Protein AF-A0A425C300-F1 (afdb_monomer_lite)

pLDDT: mean 73.7, std 25.26, range [31.34, 98.0]

Organism: Aphanomyces astaci (NCBI:txid112090)

Sequence (184 aa):
MLHRQPPAAHQPALHTDGLINLRALHGDETINGEVTFPTGRDAKYFLQDYCFNQNKAMKLRVGKNSGNSKTFVCTSEPHCDWRIVATKSKRKNEDACFYFSTIHNVHSPMCLSTRKPSERQHMLLTASSSSSSPLALPYNLHLWGEPLQQLPIEAINIPNKPRRVNPMDKVWVLDGILSQNLDL

Radius of gyration: 26.91 Å; chains: 1; bounding box: 103×64×58 Å

Structure (mmCIF, N/CA/C/O backbone):
data_AF-A0A425C300-F1
#
_entry.id   AF-A0A425C300-F1
#
loop_
_atom_site.group_PDB
_atom_site.id
_atom_site.type_symbol
_atom_site.label_atom_id
_atom_site.label_alt_id
_atom_site.label_comp_id
_atom_site.label_asym_id
_atom_site.label_entity_id
_atom_site.label_seq_id
_atom_site.pdbx_PDB_ins_code
_atom_site.Cartn_x
_atom_site.Cartn_y
_atom_site.Cartn_z
_atom_site.occupancy
_atom_site.B_iso_or_equiv
_atom_site.auth_seq_id
_atom_site.auth_comp_id
_atom_site.auth_asym_id
_atom_site.auth_atom_id
_atom_site.pdbx_PDB_model_num
ATOM 1 N N . MET A 1 1 ? -3.540 -20.221 -36.693 1.00 41.53 1 MET A N 1
ATOM 2 C CA . MET A 1 1 ? -4.410 -19.075 -36.353 1.00 41.53 1 MET A CA 1
ATOM 3 C C . MET A 1 1 ? -4.042 -18.616 -34.952 1.00 41.53 1 MET A C 1
ATOM 5 O O . MET A 1 1 ? -4.316 -19.333 -34.002 1.00 41.53 1 MET A O 1
ATOM 9 N N . LEU A 1 2 ? -3.313 -17.503 -34.830 1.00 42.62 2 LEU A N 1
ATOM 10 C CA . LEU A 1 2 ? -2.929 -16.946 -33.531 1.00 42.62 2 LEU A CA 1
ATOM 11 C C . LEU A 1 2 ? -4.186 -16.378 -32.868 1.00 42.62 2 LEU A C 1
ATOM 13 O O . LEU A 1 2 ? -4.782 -15.437 -33.390 1.00 42.62 2 LEU A O 1
ATOM 17 N N . HIS A 1 3 ? -4.598 -16.978 -31.754 1.00 46.47 3 HIS A N 1
ATOM 18 C CA . HIS A 1 3 ? -5.675 -16.468 -30.914 1.00 46.47 3 HIS A CA 1
ATOM 19 C C . HIS A 1 3 ? -5.192 -15.140 -30.313 1.00 46.47 3 HIS A C 1
ATOM 21 O O . HIS A 1 3 ? -4.465 -15.117 -29.323 1.00 46.47 3 HIS A O 1
ATOM 27 N N . ARG A 1 4 ? -5.504 -14.020 -30.976 1.00 45.59 4 ARG A N 1
ATOM 28 C CA . ARG A 1 4 ? -5.267 -12.685 -30.423 1.00 45.59 4 ARG A CA 1
ATOM 29 C C . ARG A 1 4 ? -6.211 -12.517 -29.240 1.00 45.59 4 ARG A C 1
ATOM 31 O O . ARG A 1 4 ? -7.412 -12.346 -29.424 1.00 45.59 4 ARG A O 1
ATOM 38 N N . GLN A 1 5 ? -5.655 -12.602 -28.039 1.00 43.44 5 GLN A N 1
ATOM 39 C CA . GLN A 1 5 ? -6.344 -12.224 -26.815 1.00 43.44 5 GLN A CA 1
ATOM 40 C C . GLN A 1 5 ? -6.754 -10.744 -26.951 1.00 43.44 5 GLN A C 1
ATOM 42 O O . GLN A 1 5 ? -5.911 -9.925 -27.333 1.00 43.44 5 GLN A O 1
ATOM 47 N N . PRO A 1 6 ? -8.032 -10.386 -26.741 1.00 45.03 6 PRO A N 1
ATOM 48 C CA . PRO A 1 6 ? -8.461 -8.997 -26.832 1.00 45.03 6 PRO A CA 1
ATOM 49 C C . PRO A 1 6 ? -7.728 -8.155 -25.774 1.00 45.03 6 PRO A C 1
ATOM 51 O O . PRO A 1 6 ? -7.396 -8.684 -24.708 1.00 45.03 6 PRO A O 1
ATOM 54 N N . PRO A 1 7 ? -7.455 -6.862 -26.041 1.00 47.19 7 PRO A N 1
ATOM 55 C CA . PRO A 1 7 ? -6.870 -5.977 -25.041 1.00 47.19 7 PRO A CA 1
ATOM 56 C C . PRO A 1 7 ? -7.772 -6.000 -23.809 1.00 47.19 7 PRO A C 1
ATOM 58 O O . PRO A 1 7 ? -8.981 -5.794 -23.933 1.00 47.19 7 PRO A O 1
ATOM 61 N N . ALA A 1 8 ? -7.196 -6.315 -22.646 1.00 50.22 8 ALA A N 1
ATOM 62 C CA . ALA A 1 8 ? -7.922 -6.340 -21.386 1.00 50.22 8 ALA A CA 1
ATOM 63 C C . ALA A 1 8 ? -8.684 -5.018 -21.255 1.00 50.22 8 ALA A C 1
ATOM 65 O O . ALA A 1 8 ? -8.072 -3.949 -21.202 1.00 50.22 8 ALA A O 1
ATOM 66 N N . ALA A 1 9 ? -10.018 -5.094 -21.290 1.00 51.19 9 ALA A N 1
ATOM 67 C CA . ALA A 1 9 ? -10.870 -3.949 -21.025 1.00 51.19 9 ALA A CA 1
ATOM 68 C C . ALA A 1 9 ? -10.362 -3.301 -19.735 1.00 51.19 9 ALA A C 1
ATOM 70 O O . ALA A 1 9 ? -10.166 -4.008 -18.744 1.00 51.19 9 ALA A O 1
ATOM 71 N N . HIS A 1 10 ? -10.071 -1.998 -19.782 1.00 58.12 10 HIS A N 1
ATOM 72 C CA . HIS A 1 10 ? -9.592 -1.238 -18.630 1.00 58.12 10 HIS A CA 1
ATOM 73 C C . HIS A 1 10 ? -10.595 -1.444 -17.494 1.00 58.12 10 HIS A C 1
ATOM 75 O O . HIS A 1 10 ? -11.697 -0.896 -17.522 1.00 58.12 10 HIS A O 1
ATOM 81 N N . GLN A 1 11 ? -10.254 -2.311 -16.541 1.00 62.69 11 GLN A N 1
ATOM 82 C CA . GLN A 1 11 ? -11.125 -2.556 -15.408 1.00 62.69 11 GLN A CA 1
ATOM 83 C C . GLN A 1 11 ? -11.139 -1.296 -14.538 1.00 62.69 11 GLN A C 1
ATOM 85 O O . GLN A 1 11 ? -10.098 -0.650 -14.381 1.00 62.69 11 GLN A O 1
ATOM 90 N N . PRO A 1 12 ? -12.299 -0.918 -13.982 1.00 73.56 12 PRO A N 1
ATOM 91 C CA . PRO A 1 12 ? -12.387 0.251 -13.124 1.00 73.56 12 PRO A CA 1
ATOM 92 C C . PRO A 1 12 ? -11.504 0.066 -11.886 1.00 73.56 12 PRO A C 1
ATOM 94 O O . PRO A 1 12 ? -11.425 -1.024 -11.318 1.00 73.56 12 PRO A O 1
ATOM 97 N N . ALA A 1 13 ? -10.856 1.150 -11.455 1.00 72.56 13 ALA A N 1
ATOM 98 C CA . ALA A 1 13 ? -9.933 1.154 -10.318 1.00 72.56 13 ALA A CA 1
ATOM 99 C C . ALA A 1 13 ? -10.610 0.898 -8.955 1.00 72.56 13 ALA A C 1
ATOM 101 O O . ALA A 1 13 ? -9.911 0.697 -7.963 1.00 72.56 13 ALA A O 1
ATOM 102 N N . LEU A 1 14 ? -11.945 0.876 -8.892 1.00 72.62 14 LEU A N 1
ATOM 103 C CA . LEU A 1 14 ? -12.735 0.537 -7.708 1.00 72.62 14 LEU A CA 1
ATOM 104 C C . LEU A 1 14 ? -13.756 -0.564 -8.006 1.00 72.62 14 LEU A C 1
ATOM 106 O O . LEU A 1 14 ? -14.226 -0.710 -9.135 1.00 72.62 14 LEU A O 1
ATOM 110 N N . HIS A 1 15 ? -14.135 -1.280 -6.953 1.00 77.69 15 HIS A N 1
ATOM 111 C CA . HIS A 1 15 ? -15.312 -2.139 -6.920 1.00 77.69 15 HIS A CA 1
ATOM 112 C C . HIS A 1 15 ? -16.577 -1.324 -6.583 1.00 77.69 15 HIS A C 1
ATOM 114 O O . HIS A 1 15 ? -16.511 -0.223 -6.034 1.00 77.69 15 HIS A O 1
ATOM 120 N N . THR A 1 16 ? -17.753 -1.876 -6.894 1.00 70.06 16 THR A N 1
ATOM 121 C CA . THR A 1 16 ? -19.065 -1.240 -6.647 1.00 70.06 16 THR A CA 1
ATOM 122 C C . THR A 1 16 ? -19.411 -1.079 -5.164 1.00 70.06 16 THR A C 1
ATOM 124 O O . THR A 1 16 ? -20.332 -0.347 -4.823 1.00 70.06 16 THR A O 1
ATOM 127 N N . ASP A 1 17 ? -18.689 -1.762 -4.280 1.00 75.88 17 ASP A N 1
ATOM 128 C CA . ASP A 1 17 ? -18.846 -1.748 -2.822 1.00 75.88 17 ASP A CA 1
ATOM 129 C C . ASP A 1 17 ? -17.993 -0.665 -2.125 1.00 75.88 17 ASP A C 1
ATOM 131 O O . ASP A 1 17 ? -17.931 -0.606 -0.895 1.00 75.88 17 ASP A O 1
ATOM 135 N N . GLY A 1 18 ? -17.330 0.206 -2.895 1.00 81.56 18 GLY A N 1
ATOM 136 C CA . GLY A 1 18 ? -16.465 1.259 -2.362 1.00 81.56 18 GLY A CA 1
ATOM 137 C C . GLY A 1 18 ? -15.096 0.758 -1.894 1.00 81.56 18 GLY A C 1
ATOM 138 O O . GLY A 1 18 ? -14.409 1.459 -1.146 1.00 81.56 18 GLY A O 1
ATOM 139 N N . LEU A 1 19 ? -14.688 -0.443 -2.316 1.00 89.75 19 LEU A N 1
ATOM 140 C CA . LEU A 1 19 ? -13.333 -0.959 -2.137 1.00 89.75 19 LEU A CA 1
ATOM 141 C C . LEU A 1 19 ? -12.452 -0.673 -3.358 1.00 89.75 19 LEU A C 1
ATOM 143 O O . LEU A 1 19 ? -12.924 -0.454 -4.474 1.00 89.75 19 LEU A O 1
ATOM 147 N N . ILE A 1 20 ? -11.137 -0.681 -3.147 1.00 93.12 20 ILE A N 1
ATOM 148 C CA . ILE A 1 20 ? -10.159 -0.447 -4.212 1.00 93.12 20 ILE A CA 1
ATOM 149 C C . ILE A 1 20 ? -9.995 -1.730 -5.026 1.00 93.12 20 ILE A C 1
ATOM 151 O O . ILE A 1 20 ? -9.728 -2.786 -4.454 1.00 93.12 20 ILE A O 1
ATOM 155 N N . ASN A 1 21 ? -10.102 -1.650 -6.352 1.00 93.44 21 ASN A N 1
ATOM 156 C CA . ASN A 1 21 ? -9.808 -2.778 -7.232 1.00 93.44 21 ASN A CA 1
ATOM 157 C C . ASN A 1 21 ? -8.288 -2.927 -7.359 1.00 93.44 21 ASN A C 1
ATOM 159 O O . ASN A 1 21 ? -7.636 -2.274 -8.178 1.00 93.44 21 ASN A O 1
ATOM 163 N N . LEU A 1 22 ? -7.718 -3.773 -6.500 1.00 93.94 22 LEU A N 1
ATOM 164 C CA . LEU A 1 22 ? -6.272 -3.968 -6.409 1.00 93.94 22 LEU A CA 1
ATOM 165 C C . LEU A 1 22 ? -5.695 -4.505 -7.717 1.00 93.94 22 LEU A C 1
ATOM 167 O O . LEU A 1 22 ? -4.672 -4.004 -8.177 1.00 93.94 22 LEU A O 1
ATOM 171 N N . ARG A 1 23 ? -6.386 -5.457 -8.353 1.00 93.50 23 ARG A N 1
ATOM 172 C CA . ARG A 1 23 ? -5.932 -6.064 -9.603 1.00 93.50 23 ARG A CA 1
ATOM 173 C C . ARG A 1 23 ? -5.897 -5.053 -10.743 1.00 93.50 23 ARG A C 1
ATOM 175 O O . ARG A 1 23 ? -4.924 -5.029 -11.488 1.00 93.50 23 ARG A O 1
ATOM 182 N N . ALA A 1 24 ? -6.904 -4.188 -10.848 1.00 90.81 24 ALA A N 1
ATOM 183 C CA . ALA A 1 24 ? -6.912 -3.126 -11.851 1.00 90.81 24 ALA A CA 1
ATOM 184 C C . ALA A 1 24 ? -5.812 -2.078 -11.609 1.00 90.81 24 ALA A C 1
ATOM 186 O O . ALA A 1 24 ? -5.211 -1.592 -12.564 1.00 90.81 24 ALA A O 1
ATOM 187 N N . LEU A 1 25 ? -5.541 -1.728 -10.347 1.00 92.38 25 LEU A N 1
ATOM 188 C CA . LEU A 1 25 ? -4.629 -0.633 -10.005 1.00 92.38 25 LEU A CA 1
ATOM 189 C C . LEU A 1 25 ? -3.156 -1.057 -9.903 1.00 92.38 25 LEU A C 1
ATOM 191 O O . LEU A 1 25 ? -2.266 -0.256 -10.181 1.00 92.38 25 LEU A O 1
ATOM 195 N N . HIS A 1 26 ? -2.903 -2.297 -9.487 1.00 93.44 26 HIS A N 1
ATOM 196 C CA . HIS A 1 26 ? -1.567 -2.809 -9.162 1.00 93.44 26 HIS A CA 1
ATOM 197 C C . HIS A 1 26 ? -1.203 -4.101 -9.906 1.00 93.44 26 HIS A C 1
ATOM 199 O O . HIS A 1 26 ? -0.060 -4.537 -9.817 1.00 93.44 26 HIS A O 1
ATOM 205 N N . GLY A 1 27 ? -2.142 -4.724 -10.626 1.00 91.94 27 GLY A N 1
ATOM 206 C CA . GLY A 1 27 ? -1.939 -5.982 -11.361 1.00 91.94 27 GLY A CA 1
ATOM 207 C C . GLY A 1 27 ? -2.158 -7.259 -10.537 1.00 91.94 27 GLY A C 1
ATOM 208 O O . GLY A 1 27 ? -2.351 -8.332 -11.109 1.00 91.94 27 GLY A O 1
ATOM 209 N N . ASP A 1 28 ? -2.204 -7.152 -9.208 1.00 93.00 28 ASP A N 1
ATOM 210 C CA . ASP A 1 28 ? -2.443 -8.257 -8.271 1.00 93.00 28 ASP A CA 1
ATOM 211 C C . ASP A 1 28 ? -3.426 -7.814 -7.174 1.00 93.00 28 ASP A C 1
ATOM 213 O O . ASP A 1 28 ? -3.620 -6.623 -6.940 1.00 93.00 28 ASP A O 1
ATOM 217 N N . GLU A 1 29 ? -4.053 -8.767 -6.496 1.00 93.38 29 GLU A N 1
ATOM 218 C CA . GLU A 1 29 ? -4.963 -8.538 -5.367 1.00 93.38 29 GLU A CA 1
ATOM 219 C C . GLU A 1 29 ? -4.493 -9.203 -4.068 1.00 93.38 29 GLU A C 1
ATOM 221 O O . GLU A 1 29 ? -5.089 -9.000 -3.009 1.00 93.38 29 GLU A O 1
ATOM 226 N N . THR A 1 30 ? -3.402 -9.970 -4.129 1.00 94.50 30 THR A N 1
ATOM 227 C CA . THR A 1 30 ? -2.886 -10.757 -3.008 1.00 94.50 30 THR A CA 1
ATOM 228 C C . THR A 1 30 ? -1.476 -10.333 -2.615 1.00 94.50 30 THR A C 1
ATOM 230 O O . THR A 1 30 ? -0.663 -9.932 -3.444 1.00 94.50 30 THR A O 1
ATOM 233 N N . ILE A 1 31 ? -1.159 -10.430 -1.322 1.00 94.62 31 ILE A N 1
ATOM 234 C CA . ILE A 1 31 ? 0.221 -10.283 -0.852 1.00 94.62 31 ILE A CA 1
ATOM 235 C C . ILE A 1 31 ? 0.920 -11.633 -1.034 1.00 94.62 31 ILE A C 1
ATOM 237 O O . ILE A 1 31 ? 0.701 -12.551 -0.244 1.00 94.62 31 ILE A O 1
ATOM 241 N N . ASN A 1 32 ? 1.776 -11.742 -2.046 1.00 94.19 32 ASN A N 1
ATOM 242 C CA . ASN A 1 32 ? 2.589 -12.928 -2.318 1.00 94.19 32 ASN A CA 1
ATOM 243 C C . ASN A 1 32 ? 4.060 -12.538 -2.590 1.00 94.19 32 ASN A C 1
ATOM 245 O O . ASN A 1 32 ? 4.408 -11.358 -2.603 1.00 94.19 32 ASN A O 1
ATOM 249 N N . GLY A 1 33 ? 4.950 -13.524 -2.722 1.00 92.19 33 GLY A N 1
ATOM 250 C CA . GLY A 1 33 ? 6.378 -13.280 -2.975 1.00 92.19 33 GLY A CA 1
ATOM 251 C C . GLY A 1 33 ? 6.727 -13.024 -4.446 1.00 92.19 33 GLY A C 1
ATOM 252 O O . GLY A 1 33 ? 7.865 -12.663 -4.740 1.00 92.19 33 GLY A O 1
ATOM 253 N N . GLU A 1 34 ? 5.773 -13.226 -5.356 1.00 92.44 34 GLU A N 1
ATOM 254 C CA . GLU A 1 34 ? 5.960 -13.142 -6.808 1.00 92.44 34 GLU A CA 1
ATOM 255 C C . GLU A 1 34 ? 5.674 -11.735 -7.339 1.00 92.44 34 GLU A C 1
ATOM 257 O O . GLU A 1 34 ? 6.266 -11.317 -8.334 1.00 92.44 34 GLU A O 1
ATOM 262 N N . VAL A 1 35 ? 4.816 -10.973 -6.653 1.00 93.31 35 VAL A N 1
ATOM 263 C CA . VAL A 1 35 ? 4.511 -9.592 -7.020 1.00 93.31 35 VAL A CA 1
ATOM 264 C C . VAL A 1 35 ? 5.743 -8.699 -6.866 1.00 93.31 35 VAL A C 1
ATOM 266 O O . VAL A 1 35 ? 6.410 -8.647 -5.824 1.00 93.31 35 VAL A O 1
ATOM 269 N N . THR A 1 36 ? 6.028 -7.953 -7.930 1.00 95.75 36 THR A N 1
ATOM 270 C CA . THR A 1 36 ? 7.138 -7.005 -7.986 1.00 95.75 36 THR A CA 1
ATOM 271 C C . THR A 1 36 ? 6.649 -5.593 -8.257 1.00 95.75 36 THR A C 1
ATOM 273 O O . THR A 1 36 ? 5.721 -5.381 -9.032 1.00 95.75 36 THR A O 1
ATOM 276 N N . PHE A 1 37 ? 7.333 -4.618 -7.671 1.00 95.62 37 PHE A N 1
ATOM 277 C CA . PHE A 1 37 ? 7.018 -3.202 -7.782 1.00 95.62 37 PHE A CA 1
ATOM 278 C C . PHE A 1 37 ? 8.231 -2.426 -8.302 1.00 95.62 37 PHE A C 1
ATOM 280 O O . PHE A 1 37 ? 9.342 -2.667 -7.823 1.00 95.62 37 PHE A O 1
ATOM 287 N N . PRO A 1 38 ? 8.060 -1.444 -9.202 1.00 95.38 38 PRO A N 1
ATOM 288 C CA . PRO A 1 38 ? 9.175 -0.623 -9.683 1.00 95.38 38 PRO A CA 1
ATOM 289 C C . PRO A 1 38 ? 9.853 0.158 -8.553 1.00 95.38 38 PRO A C 1
ATOM 291 O O . PRO A 1 38 ? 11.076 0.291 -8.499 1.00 95.38 38 PRO A O 1
ATOM 294 N N . THR A 1 39 ? 9.067 0.654 -7.593 1.00 94.62 39 THR A N 1
ATOM 295 C CA . THR A 1 39 ? 9.592 1.393 -6.447 1.00 94.62 39 THR A CA 1
ATOM 296 C C . THR A 1 39 ? 9.016 0.904 -5.123 1.00 94.62 39 THR A C 1
ATOM 298 O O . THR A 1 39 ? 7.907 0.383 -5.024 1.00 94.62 39 THR A O 1
ATOM 301 N N . GLY A 1 40 ? 9.743 1.169 -4.034 1.00 93.69 40 GLY A N 1
ATOM 302 C CA . GLY A 1 40 ? 9.232 0.915 -2.687 1.00 93.69 40 GLY A CA 1
ATOM 303 C C . GLY A 1 40 ? 8.060 1.827 -2.298 1.00 93.69 40 GLY A C 1
ATOM 304 O O . GLY A 1 40 ? 7.452 1.606 -1.252 1.00 93.69 40 GLY A O 1
ATOM 305 N N . ARG A 1 41 ? 7.767 2.872 -3.089 1.00 94.81 41 ARG A N 1
ATOM 306 C CA . ARG A 1 41 ? 6.559 3.692 -2.941 1.00 94.81 41 ARG A CA 1
ATOM 307 C C . ARG A 1 41 ? 5.352 2.957 -3.521 1.00 94.81 41 ARG A C 1
ATOM 309 O O . ARG A 1 41 ? 4.328 2.921 -2.853 1.00 94.81 41 ARG A O 1
ATOM 316 N N . ASP A 1 42 ? 5.502 2.321 -4.676 1.00 95.88 42 ASP A N 1
ATOM 317 C CA . ASP A 1 42 ? 4.428 1.541 -5.304 1.00 95.88 42 ASP A CA 1
ATOM 318 C C . ASP A 1 42 ? 4.060 0.335 -4.431 1.00 95.88 42 ASP A C 1
ATOM 320 O O . ASP A 1 42 ? 2.893 0.151 -4.100 1.00 95.88 42 ASP A O 1
ATOM 324 N N . ALA A 1 43 ? 5.064 -0.374 -3.897 1.00 96.62 43 ALA A N 1
ATOM 325 C CA . ALA A 1 43 ? 4.848 -1.440 -2.911 1.00 96.62 43 ALA A CA 1
ATOM 326 C C . ALA A 1 43 ? 4.087 -0.948 -1.662 1.00 96.62 43 ALA A C 1
ATOM 328 O O . ALA A 1 43 ? 3.239 -1.650 -1.112 1.00 96.62 43 ALA A O 1
ATOM 329 N N . LYS A 1 44 ? 4.375 0.281 -1.203 1.00 96.38 44 LYS A N 1
ATOM 330 C CA . LYS A 1 44 ? 3.638 0.903 -0.095 1.00 96.38 44 LYS A CA 1
ATOM 331 C C . LYS A 1 44 ? 2.188 1.183 -0.495 1.00 96.38 44 LYS A C 1
ATOM 333 O O . LYS A 1 44 ? 1.308 0.917 0.315 1.00 96.38 44 LYS A O 1
ATOM 338 N N . TYR A 1 45 ? 1.938 1.739 -1.680 1.00 96.94 45 TYR A N 1
ATOM 339 C CA . TYR A 1 45 ? 0.578 2.038 -2.132 1.00 96.94 45 TYR A CA 1
ATOM 340 C C . TYR A 1 45 ? -0.265 0.774 -2.268 1.00 96.94 45 TYR A C 1
ATOM 342 O O . TYR A 1 45 ? -1.386 0.762 -1.768 1.00 96.94 45 TYR A O 1
ATOM 350 N N . PHE A 1 46 ? 0.303 -0.301 -2.818 1.00 97.69 46 PHE A N 1
ATOM 351 C CA . PHE A 1 46 ? -0.349 -1.606 -2.840 1.00 97.69 46 PHE A CA 1
ATOM 352 C C . PHE A 1 46 ? -0.760 -2.065 -1.437 1.00 97.69 46 PHE A C 1
ATOM 354 O O . PHE A 1 46 ? -1.930 -2.350 -1.201 1.00 97.69 46 PHE A O 1
ATOM 361 N N . LEU A 1 47 ? 0.168 -2.065 -0.470 1.00 97.50 47 LEU A N 1
ATOM 362 C CA . LEU A 1 47 ? -0.143 -2.487 0.901 1.00 97.50 47 LEU A CA 1
ATOM 363 C C . LEU A 1 47 ? -1.161 -1.572 1.593 1.00 97.50 47 LEU A C 1
ATOM 365 O O . LEU A 1 47 ? -1.998 -2.054 2.351 1.00 97.50 47 LEU A O 1
ATOM 369 N N . GLN A 1 48 ? -1.119 -0.262 1.336 1.00 96.94 48 GLN A N 1
ATOM 370 C CA . GLN A 1 48 ? -2.112 0.669 1.875 1.00 96.94 48 GLN A CA 1
ATOM 371 C C . GLN A 1 48 ? -3.514 0.361 1.348 1.00 96.94 48 GLN A C 1
ATOM 373 O O . GLN A 1 48 ? -4.464 0.382 2.130 1.00 96.94 48 GLN A O 1
ATOM 378 N N . ASP A 1 49 ? -3.641 0.078 0.053 1.00 97.19 49 ASP A N 1
ATOM 379 C CA . ASP A 1 49 ? -4.918 -0.248 -0.584 1.00 97.19 49 ASP A CA 1
ATOM 380 C C . ASP A 1 49 ? -5.415 -1.631 -0.141 1.00 97.19 49 ASP A C 1
ATOM 382 O O . ASP A 1 49 ? -6.580 -1.787 0.225 1.00 97.19 49 ASP A O 1
ATOM 386 N N . TYR A 1 50 ? -4.513 -2.610 -0.045 1.00 97.31 50 TYR A N 1
ATOM 387 C CA . TYR A 1 50 ? -4.813 -3.939 0.484 1.00 97.31 50 TYR A CA 1
ATOM 388 C C . TYR A 1 50 ? -5.346 -3.872 1.922 1.00 97.31 50 TYR A C 1
ATOM 390 O O . TYR A 1 50 ? -6.419 -4.394 2.224 1.00 97.31 50 TYR A O 1
ATOM 398 N N . CYS A 1 51 ? -4.638 -3.182 2.823 1.00 96.69 51 CYS A N 1
ATOM 399 C CA . CYS A 1 51 ? -5.083 -3.026 4.208 1.00 96.69 51 CYS A CA 1
ATOM 400 C C . CYS A 1 51 ? -6.393 -2.231 4.305 1.00 96.69 51 CYS A C 1
ATOM 402 O O . CYS A 1 51 ? -7.232 -2.550 5.148 1.00 96.69 51 CYS A O 1
ATOM 404 N N . PHE A 1 52 ? -6.595 -1.233 3.438 1.00 96.06 52 PHE A N 1
ATOM 405 C CA . PHE A 1 52 ? -7.844 -0.476 3.375 1.00 96.06 52 PHE A CA 1
ATOM 406 C C . PHE A 1 52 ? -9.041 -1.385 3.067 1.00 96.06 52 PHE A C 1
ATOM 408 O O . PHE A 1 52 ? -10.063 -1.298 3.757 1.00 96.06 52 PHE A O 1
ATOM 415 N N . ASN A 1 53 ? -8.903 -2.293 2.098 1.00 95.81 53 ASN A N 1
ATOM 416 C CA . ASN A 1 53 ? -9.953 -3.255 1.759 1.00 95.81 53 ASN A CA 1
ATOM 417 C C . ASN A 1 53 ? -10.271 -4.204 2.923 1.00 95.81 53 ASN A C 1
ATOM 419 O O . ASN A 1 53 ? -11.432 -4.506 3.168 1.00 95.81 53 ASN A O 1
ATOM 423 N N . GLN A 1 54 ? -9.260 -4.587 3.706 1.00 95.06 54 GLN A N 1
ATOM 424 C CA . GLN A 1 54 ? -9.411 -5.436 4.897 1.00 95.06 54 GLN A CA 1
ATOM 425 C C . GLN A 1 54 ? -9.880 -4.680 6.156 1.00 95.06 54 GLN A C 1
ATOM 427 O O . GLN A 1 54 ? -9.944 -5.251 7.243 1.00 95.06 54 GLN A O 1
ATOM 432 N N . ASN A 1 55 ? -10.180 -3.382 6.047 1.00 95.44 55 ASN A N 1
ATOM 433 C CA . ASN A 1 55 ? -10.495 -2.510 7.180 1.00 95.44 55 ASN A CA 1
ATOM 434 C C . ASN A 1 55 ? -9.406 -2.466 8.269 1.00 95.44 55 ASN A C 1
ATOM 436 O O . ASN A 1 55 ? -9.693 -2.356 9.461 1.00 95.44 55 ASN A O 1
ATOM 440 N N . LYS A 1 56 ? -8.136 -2.519 7.864 1.00 96.88 56 LYS A N 1
ATOM 441 C CA . LYS A 1 56 ? -6.979 -2.458 8.762 1.00 96.88 56 LYS A CA 1
ATOM 442 C C . LYS A 1 56 ? -6.114 -1.241 8.462 1.00 96.88 56 LYS A C 1
ATOM 444 O O . LYS A 1 56 ? -6.095 -0.715 7.350 1.00 96.88 56 LYS A O 1
ATOM 449 N N . ALA A 1 57 ? -5.380 -0.786 9.474 1.00 96.06 57 ALA A N 1
ATOM 450 C CA . ALA A 1 57 ? -4.393 0.276 9.320 1.00 96.06 57 ALA A CA 1
ATOM 451 C C . ALA A 1 57 ? -2.974 -0.270 9.471 1.00 96.06 57 ALA A C 1
ATOM 453 O O . ALA A 1 57 ? -2.675 -1.082 10.352 1.00 96.06 57 ALA A O 1
ATOM 454 N N . MET A 1 58 ? -2.089 0.233 8.612 1.00 95.94 58 MET A N 1
ATOM 455 C CA . MET A 1 58 ? -0.665 -0.075 8.615 1.00 95.94 58 MET A CA 1
ATOM 456 C C . MET A 1 58 ? 0.182 1.195 8.689 1.00 95.94 58 MET A C 1
ATOM 458 O O . MET A 1 58 ? -0.212 2.267 8.227 1.00 95.94 58 MET A O 1
ATOM 462 N N . LYS A 1 59 ? 1.387 1.059 9.239 1.00 94.94 59 LYS A N 1
ATOM 463 C CA . LYS A 1 59 ? 2.425 2.091 9.256 1.00 94.94 59 LYS A CA 1
ATOM 464 C C . LYS A 1 59 ? 3.765 1.506 8.843 1.00 94.94 59 LYS A C 1
ATOM 466 O O . LYS A 1 59 ? 4.030 0.316 9.002 1.00 94.94 59 LYS A O 1
ATOM 471 N N . LEU A 1 60 ? 4.638 2.368 8.335 1.00 94.81 60 LEU A N 1
ATOM 472 C CA . LEU A 1 60 ? 6.042 2.021 8.167 1.00 94.81 60 LEU A CA 1
ATOM 473 C C . LEU A 1 60 ? 6.704 2.011 9.555 1.00 94.81 60 LEU A C 1
ATOM 475 O O . LEU A 1 60 ? 6.574 2.973 10.313 1.00 94.81 60 LEU A O 1
ATOM 479 N N . ARG A 1 61 ? 7.403 0.932 9.907 1.00 92.88 61 ARG A N 1
ATOM 480 C CA . ARG A 1 61 ? 8.082 0.801 11.201 1.00 92.88 61 ARG A CA 1
ATOM 481 C C . ARG A 1 61 ? 9.245 1.791 11.281 1.00 92.88 61 ARG A C 1
ATOM 483 O O . ARG A 1 61 ? 10.126 1.771 10.430 1.00 92.88 61 ARG A O 1
ATOM 490 N N . VAL A 1 62 ? 9.281 2.643 12.301 1.00 86.31 62 VAL A N 1
ATOM 491 C CA . VAL A 1 62 ? 10.376 3.612 12.502 1.00 86.31 62 VAL A CA 1
ATOM 492 C C . VAL A 1 62 ? 11.647 2.893 12.982 1.00 86.31 62 VAL A C 1
ATOM 494 O O . VAL A 1 62 ? 11.567 1.869 13.659 1.00 86.31 62 VAL A O 1
ATOM 497 N N . GLY A 1 63 ? 12.826 3.392 12.595 1.00 78.56 63 GLY A N 1
ATOM 498 C CA . GLY A 1 63 ? 14.127 2.924 13.102 1.00 78.56 63 GLY A CA 1
ATOM 499 C C . GLY A 1 63 ? 14.642 1.585 12.550 1.00 78.56 63 GLY A C 1
ATOM 500 O O . GLY A 1 63 ? 15.786 1.234 12.806 1.00 78.56 63 GLY A O 1
ATOM 501 N N . LYS A 1 64 ? 13.844 0.845 11.766 1.00 71.94 64 LYS A N 1
ATOM 502 C CA . LYS A 1 64 ? 14.252 -0.415 11.101 1.00 71.94 64 LYS A CA 1
ATOM 503 C C . LYS A 1 64 ? 14.030 -0.392 9.584 1.00 71.94 64 LYS A C 1
ATOM 505 O O . LYS A 1 64 ? 13.690 -1.410 8.984 1.00 71.94 64 LYS A O 1
ATOM 510 N N . ASN A 1 65 ? 14.198 0.775 8.968 1.00 69.38 65 ASN A N 1
ATOM 511 C CA . ASN A 1 65 ? 14.132 0.918 7.515 1.00 69.38 65 ASN A CA 1
ATOM 512 C C . ASN A 1 65 ? 15.531 1.168 6.970 1.00 69.38 65 ASN A C 1
ATOM 514 O O . ASN A 1 65 ? 16.211 2.086 7.420 1.00 69.38 65 ASN A O 1
ATOM 518 N N . SER A 1 66 ? 15.925 0.385 5.973 1.00 78.69 66 SER A N 1
ATOM 519 C CA . SER A 1 66 ? 17.104 0.665 5.159 1.00 78.69 66 SER A CA 1
ATOM 520 C C . SER A 1 66 ? 16.656 1.186 3.790 1.00 78.69 66 SER A C 1
ATOM 522 O O . SER A 1 66 ? 15.494 1.046 3.399 1.00 78.69 66 SER A O 1
ATOM 524 N N . GLY A 1 67 ? 17.564 1.786 3.017 1.00 81.50 67 GLY A N 1
ATOM 525 C CA . GLY A 1 67 ? 17.261 2.149 1.623 1.00 81.50 67 GLY A CA 1
ATOM 526 C C . GLY A 1 67 ? 16.816 0.943 0.781 1.00 81.50 67 GLY A C 1
ATOM 527 O O . GLY A 1 67 ? 16.011 1.091 -0.139 1.00 81.50 67 GLY A O 1
ATOM 528 N N . ASN A 1 68 ? 17.275 -0.253 1.161 1.00 91.06 68 ASN A N 1
ATOM 529 C CA . ASN A 1 68 ? 17.016 -1.513 0.472 1.00 91.06 68 ASN A CA 1
ATOM 530 C C . ASN A 1 68 ? 15.869 -2.326 1.083 1.00 91.06 68 ASN A C 1
ATOM 532 O O . ASN A 1 68 ? 15.521 -3.371 0.544 1.00 91.06 68 ASN A O 1
ATOM 536 N N . SER A 1 69 ? 15.288 -1.924 2.215 1.00 93.31 69 SER A N 1
ATOM 537 C CA . SER A 1 69 ? 14.202 -2.679 2.850 1.00 93.31 69 SER A CA 1
ATOM 538 C C . SER A 1 69 ? 13.271 -1.782 3.654 1.00 93.31 69 SER A C 1
ATOM 540 O O . SER A 1 69 ? 13.702 -0.929 4.431 1.00 93.31 69 SER A O 1
ATOM 542 N N . LYS A 1 70 ? 11.968 -2.002 3.487 1.00 94.44 70 LYS A N 1
ATOM 543 C CA . LYS A 1 70 ? 10.897 -1.265 4.159 1.00 94.44 70 LYS A CA 1
ATOM 544 C C . LYS A 1 70 ? 10.053 -2.247 4.955 1.00 94.44 70 LYS A C 1
ATOM 546 O O . LYS A 1 70 ? 9.516 -3.186 4.378 1.00 94.44 70 LYS A O 1
ATOM 551 N N . THR A 1 71 ? 9.941 -2.032 6.264 1.00 96.56 71 THR A N 1
ATOM 552 C CA . THR A 1 71 ? 9.116 -2.886 7.129 1.00 96.56 71 THR A CA 1
ATOM 553 C C . THR A 1 71 ? 7.790 -2.199 7.417 1.00 96.56 71 THR A C 1
ATOM 555 O O . THR A 1 71 ? 7.765 -1.130 8.026 1.00 96.56 71 THR A O 1
ATOM 558 N N . PHE A 1 72 ? 6.691 -2.828 7.028 1.00 96.56 72 PHE A N 1
ATOM 559 C CA . PHE A 1 72 ? 5.328 -2.388 7.299 1.00 96.56 72 PHE A CA 1
ATOM 560 C C . PHE A 1 72 ? 4.730 -3.236 8.417 1.00 96.56 72 PHE A C 1
ATOM 562 O O . PHE A 1 72 ? 4.929 -4.448 8.462 1.00 96.56 72 PHE A O 1
ATOM 569 N N . VAL A 1 73 ? 4.034 -2.585 9.343 1.00 96.88 73 VAL A N 1
ATOM 570 C CA . VAL A 1 73 ? 3.402 -3.220 10.506 1.00 96.88 73 VAL A CA 1
ATOM 571 C C . VAL A 1 73 ? 2.006 -2.653 10.708 1.00 96.88 73 VAL A C 1
ATOM 573 O O . VAL A 1 73 ? 1.730 -1.521 10.306 1.00 96.88 73 VAL A O 1
ATOM 576 N N . CYS A 1 74 ? 1.136 -3.414 11.361 1.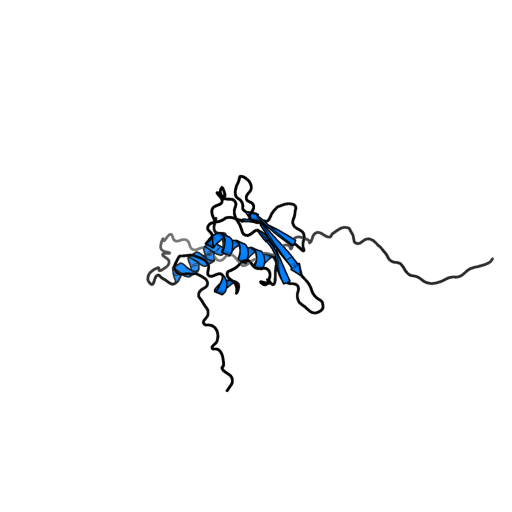00 97.50 74 CYS A N 1
ATOM 577 C CA . CYS A 1 74 ? -0.173 -2.924 11.770 1.00 97.50 74 CYS A CA 1
ATOM 578 C C . CYS A 1 74 ? -0.032 -1.797 12.812 1.00 97.50 74 CYS A C 1
ATOM 580 O O . CYS A 1 74 ? 0.946 -1.735 13.562 1.00 97.50 74 CYS A O 1
ATOM 582 N N . THR A 1 75 ? -0.998 -0.877 12.851 1.00 96.31 75 THR A N 1
ATOM 583 C CA . THR A 1 75 ? -1.021 0.218 13.837 1.00 96.31 75 THR A CA 1
ATOM 584 C C . THR A 1 75 ? -1.741 -0.126 15.136 1.00 96.31 75 THR A C 1
ATOM 586 O O . THR A 1 75 ? -1.797 0.738 16.001 1.00 96.31 75 THR A O 1
ATOM 589 N N . SER A 1 76 ? -2.326 -1.322 15.255 1.00 95.38 76 SER A N 1
ATOM 590 C CA . SER A 1 76 ? -3.063 -1.737 16.453 1.00 95.38 76 SER A CA 1
ATOM 591 C C . SER A 1 76 ? -2.181 -1.679 17.698 1.00 95.38 76 SER A C 1
ATOM 593 O O . SER A 1 76 ? -1.002 -2.036 17.645 1.00 95.38 76 SER A O 1
ATOM 595 N N . GLU A 1 77 ? -2.797 -1.283 18.807 1.00 91.25 77 GLU A N 1
ATOM 596 C CA . GLU A 1 77 ? -2.249 -1.374 20.157 1.00 91.25 77 GLU A CA 1
ATOM 597 C C . GLU A 1 77 ? -3.241 -2.192 21.009 1.00 91.25 77 GLU A C 1
ATOM 599 O O . GLU A 1 77 ? -4.441 -1.913 20.932 1.00 91.25 77 GLU A O 1
ATOM 604 N N . PRO A 1 78 ? -2.804 -3.232 21.752 1.00 89.19 78 PRO A N 1
ATOM 605 C CA . PRO A 1 78 ? -1.435 -3.759 21.850 1.00 89.19 78 PRO A CA 1
ATOM 606 C C . PRO A 1 78 ? -0.901 -4.313 20.513 1.00 89.19 78 PRO A C 1
ATOM 608 O O . PRO A 1 78 ? -1.630 -4.390 19.521 1.00 89.19 78 PRO A O 1
ATOM 611 N N . HIS A 1 79 ? 0.401 -4.629 20.477 1.00 90.69 79 HIS A N 1
ATOM 612 C CA . HIS A 1 79 ? 1.112 -5.022 19.255 1.00 90.69 79 HIS A CA 1
ATOM 613 C C . HIS A 1 79 ? 0.394 -6.149 18.498 1.00 90.69 79 HIS A C 1
ATOM 615 O O . HIS A 1 79 ? -0.012 -7.142 19.092 1.00 90.69 79 HIS A O 1
ATOM 621 N N . CYS A 1 80 ? 0.269 -5.980 17.182 1.00 96.12 80 CYS A N 1
ATOM 622 C CA . CYS A 1 80 ? -0.321 -6.954 16.270 1.00 96.12 80 CYS A CA 1
ATOM 623 C C . CYS A 1 80 ? 0.769 -7.602 15.407 1.00 96.12 80 CYS A C 1
ATOM 625 O O . CYS A 1 80 ? 1.652 -6.903 14.906 1.00 96.12 80 CYS A O 1
ATOM 627 N N . ASP A 1 81 ? 0.642 -8.909 15.172 1.00 96.06 81 ASP A N 1
ATOM 628 C CA . ASP A 1 81 ? 1.655 -9.740 14.501 1.00 96.06 81 ASP A CA 1
ATOM 629 C C . ASP A 1 81 ? 1.781 -9.477 12.997 1.00 96.06 81 ASP A C 1
ATOM 631 O O . ASP A 1 81 ? 2.804 -9.800 12.387 1.00 96.06 81 ASP A O 1
ATOM 635 N N . TRP A 1 82 ? 0.761 -8.855 12.396 1.00 97.81 82 TRP A N 1
ATOM 636 C CA . TRP A 1 82 ? 0.772 -8.513 10.978 1.00 97.81 82 TRP A CA 1
ATOM 637 C C . TRP A 1 82 ? 2.000 -7.668 10.623 1.00 97.81 82 TRP A C 1
ATOM 639 O O . TRP A 1 82 ? 2.213 -6.566 11.154 1.00 97.81 82 TRP A O 1
ATOM 649 N N . ARG A 1 83 ? 2.802 -8.186 9.690 1.00 97.06 83 ARG A N 1
ATOM 650 C CA . ARG A 1 83 ? 4.070 -7.592 9.272 1.00 97.06 83 ARG A CA 1
ATOM 651 C C . ARG A 1 83 ? 4.436 -8.016 7.860 1.00 97.06 83 ARG A C 1
ATOM 653 O O . ARG A 1 83 ? 4.572 -9.202 7.583 1.00 97.06 83 ARG A O 1
ATOM 660 N N . ILE A 1 84 ? 4.766 -7.038 7.025 1.00 97.81 84 ILE A N 1
ATOM 661 C CA . ILE A 1 84 ? 5.296 -7.261 5.677 1.00 97.81 84 ILE A CA 1
ATOM 662 C C . ILE A 1 84 ? 6.640 -6.547 5.530 1.00 97.81 84 ILE A C 1
ATOM 664 O O . ILE A 1 84 ? 6.810 -5.422 6.006 1.00 97.81 84 ILE A O 1
ATOM 668 N N . VAL A 1 85 ? 7.610 -7.174 4.867 1.00 96.81 85 VAL A N 1
ATOM 669 C CA . VAL A 1 85 ? 8.879 -6.530 4.496 1.00 96.81 85 VAL A CA 1
ATOM 670 C C . VAL A 1 85 ? 8.985 -6.490 2.981 1.00 96.81 85 VAL A C 1
ATOM 672 O O . VAL A 1 85 ? 8.952 -7.529 2.333 1.00 96.81 85 VAL A O 1
ATOM 675 N N . ALA A 1 86 ? 9.127 -5.287 2.424 1.00 97.00 86 ALA A N 1
ATOM 676 C CA . ALA A 1 86 ? 9.451 -5.095 1.016 1.00 97.00 86 ALA A CA 1
ATOM 677 C C . ALA A 1 86 ? 10.957 -4.873 0.863 1.00 97.00 86 ALA A C 1
ATOM 679 O O . ALA A 1 86 ? 11.504 -3.940 1.461 1.00 97.00 86 ALA A O 1
ATOM 680 N N . THR A 1 87 ? 11.621 -5.687 0.048 1.00 96.62 87 THR A N 1
ATOM 681 C CA . THR A 1 87 ? 13.069 -5.635 -0.181 1.00 96.62 87 THR A CA 1
ATOM 682 C C . THR A 1 87 ? 13.366 -5.253 -1.622 1.00 96.62 87 THR A C 1
ATOM 684 O O . THR A 1 87 ? 12.741 -5.755 -2.549 1.00 96.62 87 THR A O 1
ATOM 687 N N . LYS A 1 88 ? 14.337 -4.355 -1.802 1.00 96.69 88 LYS A N 1
ATOM 688 C CA . LYS A 1 88 ? 14.862 -3.967 -3.107 1.00 96.69 88 LYS A CA 1
ATOM 689 C C . LYS A 1 88 ? 15.768 -5.074 -3.639 1.00 96.69 88 LYS A C 1
ATOM 691 O O . LYS A 1 88 ? 16.736 -5.440 -2.977 1.00 96.69 88 LYS A O 1
ATOM 696 N N . SER A 1 89 ? 15.489 -5.545 -4.843 1.00 95.25 89 SER A N 1
ATOM 697 C CA . SER A 1 89 ? 16.362 -6.405 -5.635 1.00 95.25 89 SER A CA 1
ATOM 698 C C . SER A 1 89 ? 16.909 -5.614 -6.818 1.00 95.25 89 SER A C 1
ATOM 700 O O . SER A 1 89 ? 16.202 -4.795 -7.399 1.00 95.25 89 SER A O 1
ATOM 702 N N . LYS A 1 90 ? 18.169 -5.848 -7.181 1.00 95.12 90 LYS A N 1
ATOM 703 C CA . LYS A 1 90 ? 18.747 -5.372 -8.441 1.00 95.12 90 LYS A CA 1
ATOM 704 C C . LYS A 1 90 ? 19.612 -6.486 -9.009 1.00 95.12 90 LYS A C 1
ATOM 706 O O . LYS A 1 90 ? 20.633 -6.823 -8.412 1.00 95.12 90 LYS A O 1
ATOM 711 N N . ARG A 1 91 ? 19.201 -7.050 -10.142 1.00 90.50 91 ARG A N 1
ATOM 712 C CA . ARG A 1 91 ? 19.998 -8.031 -10.884 1.00 90.50 91 ARG A CA 1
ATOM 713 C C . ARG A 1 91 ? 20.854 -7.328 -11.936 1.00 90.50 91 ARG A C 1
ATOM 715 O O . ARG A 1 91 ? 20.690 -6.138 -12.210 1.00 90.50 91 ARG A O 1
ATOM 722 N N . LYS A 1 92 ? 21.834 -8.048 -12.483 1.00 93.81 92 LYS A N 1
ATOM 723 C CA . LYS A 1 92 ? 22.682 -7.529 -13.562 1.00 93.81 92 LYS A CA 1
ATOM 724 C C . LYS A 1 92 ? 21.812 -7.308 -14.803 1.00 93.81 92 LYS A C 1
ATOM 726 O O . LYS A 1 92 ? 21.071 -8.206 -15.172 1.00 93.81 92 LYS A O 1
ATOM 731 N N . ASN A 1 93 ? 21.948 -6.147 -15.443 1.00 92.75 93 ASN A N 1
ATOM 732 C CA . ASN A 1 93 ? 21.200 -5.754 -16.648 1.00 92.75 93 ASN A CA 1
ATOM 733 C C . ASN A 1 93 ? 19.671 -5.655 -16.477 1.00 92.75 93 ASN A C 1
ATOM 735 O O . ASN A 1 93 ? 18.960 -5.602 -17.473 1.00 92.75 93 ASN A O 1
ATOM 739 N N . GLU A 1 94 ? 19.172 -5.599 -15.243 1.00 92.19 94 GLU A N 1
ATOM 740 C CA . GLU A 1 94 ? 17.754 -5.394 -14.952 1.00 92.19 94 GLU A CA 1
ATOM 741 C C . GLU A 1 94 ? 17.567 -4.129 -14.111 1.00 92.19 94 GLU A C 1
ATOM 743 O O . GLU A 1 94 ? 18.436 -3.744 -13.311 1.00 92.19 94 GLU A O 1
ATOM 748 N N . ASP A 1 95 ? 16.406 -3.500 -14.268 1.00 93.00 95 ASP A N 1
ATOM 749 C CA . ASP A 1 95 ? 15.988 -2.433 -13.376 1.00 93.00 95 ASP A CA 1
ATOM 750 C C . ASP A 1 95 ? 15.772 -2.972 -11.964 1.00 93.00 95 ASP A C 1
ATOM 752 O O . ASP A 1 95 ? 15.378 -4.118 -11.737 1.00 93.00 95 ASP A O 1
ATOM 756 N N . ALA A 1 96 ? 16.063 -2.130 -10.975 1.00 94.75 96 ALA A N 1
ATOM 757 C CA . ALA A 1 96 ? 15.815 -2.516 -9.600 1.00 94.75 96 ALA A CA 1
ATOM 758 C C . ALA A 1 96 ? 14.308 -2.548 -9.331 1.00 94.75 96 ALA A C 1
ATOM 760 O O . ALA A 1 96 ? 13.612 -1.581 -9.628 1.00 94.75 96 ALA A O 1
ATOM 761 N N . CYS A 1 97 ? 13.837 -3.603 -8.678 1.00 96.31 97 CYS A N 1
ATOM 762 C CA . CYS A 1 97 ? 12.450 -3.746 -8.256 1.00 96.31 97 CYS A CA 1
ATOM 763 C C . CYS A 1 97 ? 12.366 -3.991 -6.745 1.00 96.31 97 CYS A C 1
ATOM 765 O O . CYS A 1 97 ? 13.368 -4.211 -6.062 1.00 96.31 97 CYS A O 1
ATOM 767 N N . PHE A 1 98 ? 11.160 -3.927 -6.201 1.00 97.06 98 PHE A N 1
ATOM 768 C CA . PHE A 1 98 ? 10.834 -4.320 -4.839 1.00 97.06 98 PHE A CA 1
ATOM 769 C C . PHE A 1 98 ? 9.916 -5.534 -4.869 1.00 97.06 98 PHE A C 1
ATOM 771 O O . PHE A 1 98 ? 9.008 -5.587 -5.684 1.00 97.06 98 PHE A O 1
ATOM 778 N N . TYR A 1 99 ? 10.118 -6.467 -3.950 1.00 96.81 99 TYR A N 1
ATOM 779 C CA . TYR A 1 99 ? 9.250 -7.629 -3.744 1.00 96.81 99 TYR A CA 1
ATOM 780 C C . TYR A 1 99 ? 9.021 -7.832 -2.244 1.00 96.81 99 TYR A C 1
ATOM 782 O O . TYR A 1 99 ? 9.756 -7.267 -1.422 1.00 96.81 99 TYR A O 1
ATOM 790 N N . PHE A 1 100 ? 8.017 -8.620 -1.863 1.00 97.38 100 PHE A N 1
ATOM 791 C CA . PHE A 1 100 ? 7.770 -8.937 -0.456 1.00 97.38 100 PHE A CA 1
ATOM 792 C C . PHE A 1 100 ? 8.630 -10.122 -0.002 1.00 97.38 100 PHE A C 1
ATOM 794 O O . PHE A 1 100 ? 8.348 -11.273 -0.310 1.00 97.38 100 PHE A O 1
ATOM 801 N N . SER A 1 101 ? 9.691 -9.833 0.751 1.00 96.38 101 SER A N 1
ATOM 802 C CA . SER A 1 101 ? 10.655 -10.824 1.253 1.00 96.38 101 SER A CA 1
ATOM 803 C C . SER A 1 101 ? 10.228 -11.485 2.564 1.00 96.38 101 SER A C 1
ATOM 805 O O . SER A 1 101 ? 10.767 -12.514 2.962 1.00 96.38 101 SER A O 1
ATOM 807 N N . THR A 1 102 ? 9.278 -10.890 3.280 1.00 96.81 102 THR A N 1
ATOM 808 C CA . THR A 1 102 ? 8.692 -11.460 4.496 1.00 96.81 102 THR A CA 1
ATOM 809 C C . THR A 1 102 ? 7.215 -11.121 4.526 1.00 96.81 102 THR A C 1
ATOM 811 O O . THR A 1 102 ? 6.856 -9.947 4.417 1.00 96.81 102 THR A O 1
ATOM 814 N N . ILE A 1 103 ? 6.376 -12.142 4.700 1.00 98.00 103 ILE A N 1
ATOM 815 C CA . ILE A 1 103 ? 4.920 -12.029 4.651 1.00 98.00 103 ILE A CA 1
ATOM 816 C C . ILE A 1 103 ? 4.333 -12.704 5.894 1.00 98.00 103 ILE A C 1
ATOM 818 O O . ILE A 1 103 ? 4.130 -13.911 5.924 1.00 98.00 103 ILE A O 1
ATOM 822 N N . HIS A 1 104 ? 4.041 -11.913 6.925 1.00 97.25 104 HIS A N 1
ATOM 823 C CA . HIS A 1 104 ? 3.171 -12.310 8.032 1.00 97.25 104 HIS A CA 1
ATOM 824 C C . HIS A 1 104 ? 1.827 -11.613 7.837 1.00 97.25 104 HIS A C 1
ATOM 826 O O . HIS A 1 104 ? 1.553 -10.570 8.431 1.00 97.25 104 HIS A O 1
ATOM 832 N N . ASN A 1 105 ? 1.007 -12.163 6.941 1.00 97.06 105 ASN A N 1
ATOM 833 C CA . ASN A 1 105 ? -0.280 -11.587 6.549 1.00 97.06 105 ASN A CA 1
ATOM 834 C C . ASN A 1 105 ? -1.435 -12.079 7.438 1.00 97.06 105 ASN A C 1
ATOM 836 O O . ASN A 1 105 ? -2.494 -12.464 6.952 1.00 97.06 105 ASN A O 1
ATOM 840 N N . VAL A 1 106 ? -1.214 -12.107 8.750 1.00 95.75 106 VAL A N 1
ATOM 841 C CA . VAL A 1 106 ? -2.214 -12.515 9.740 1.00 95.75 106 VAL A CA 1
ATOM 842 C C . VAL A 1 106 ? -2.249 -11.457 10.832 1.00 95.75 106 VAL A C 1
ATOM 844 O O . VAL A 1 106 ? -1.213 -11.086 11.379 1.00 95.75 106 VAL A O 1
ATOM 847 N N . HIS A 1 107 ? -3.440 -10.941 11.124 1.00 95.75 107 HIS A N 1
ATOM 848 C CA . HIS A 1 107 ? -3.651 -10.058 12.265 1.00 95.75 107 HIS A CA 1
ATOM 849 C C . HIS A 1 107 ? -3.908 -10.885 13.523 1.00 95.75 107 HIS A C 1
ATOM 851 O O . HIS A 1 107 ? -4.595 -11.903 13.468 1.00 95.75 107 HIS A O 1
ATOM 857 N N . SER A 1 108 ? -3.399 -10.425 14.665 1.00 95.06 108 SER A N 1
ATOM 858 C CA . SER A 1 108 ? -3.701 -11.050 15.952 1.00 95.06 108 SER A CA 1
ATOM 859 C C . SER A 1 108 ? -5.217 -10.987 16.228 1.00 95.06 108 SER A C 1
ATOM 861 O O . SER A 1 108 ? -5.857 -10.010 15.819 1.00 95.06 108 SER A O 1
ATOM 863 N N . PRO A 1 109 ? -5.811 -11.955 16.954 1.00 93.00 109 PRO A N 1
ATOM 864 C CA . PRO A 1 109 ? -7.259 -11.991 17.206 1.00 93.00 109 PRO A CA 1
ATOM 865 C C . PRO A 1 109 ? -7.811 -10.719 17.867 1.00 93.00 109 PRO A C 1
ATOM 867 O O . PRO A 1 109 ? -8.932 -10.305 17.597 1.00 93.00 109 PRO A O 1
ATOM 870 N N . MET A 1 110 ? -6.986 -10.056 18.681 1.00 93.19 110 MET A N 1
ATOM 871 C CA . MET A 1 110 ? -7.313 -8.813 19.388 1.00 93.19 110 MET A CA 1
ATOM 872 C C . MET A 1 110 ? -6.962 -7.543 18.589 1.00 93.19 110 MET A C 1
ATOM 874 O O . MET A 1 110 ? -6.806 -6.471 19.164 1.00 93.19 110 MET A O 1
ATOM 878 N N . CYS A 1 111 ? -6.763 -7.633 17.271 1.00 95.75 111 CYS A N 1
ATOM 879 C CA . CYS A 1 111 ? -6.366 -6.488 16.454 1.00 95.75 111 CYS A CA 1
ATOM 880 C C . CYS A 1 111 ? -7.509 -5.472 16.287 1.00 95.75 111 CYS A C 1
ATOM 882 O O . CYS A 1 111 ? -8.442 -5.686 15.507 1.00 95.75 111 CYS A O 1
ATOM 884 N N . LEU A 1 112 ? -7.359 -4.314 16.932 1.00 95.19 112 LEU A N 1
ATOM 885 C CA . LEU A 1 112 ? -8.328 -3.215 16.940 1.00 95.19 112 LEU A CA 1
ATOM 886 C C . LEU A 1 112 ? -8.047 -2.137 15.885 1.00 95.19 112 LEU A C 1
ATOM 888 O O . LEU A 1 112 ? -8.755 -1.134 15.829 1.00 95.19 112 LEU A O 1
ATOM 892 N N . SER A 1 113 ? -7.014 -2.294 15.045 1.00 96.00 113 SER A N 1
ATOM 893 C CA . SER A 1 113 ? -6.744 -1.290 14.011 1.00 96.00 113 SER A CA 1
ATOM 894 C C . SER A 1 113 ? -7.913 -1.204 13.037 1.00 96.00 113 SER A C 1
ATOM 896 O O . SER A 1 113 ? -8.348 -2.232 12.514 1.00 96.00 113 SER A O 1
ATOM 898 N N . THR A 1 114 ? -8.329 0.016 12.729 1.00 94.75 114 THR A N 1
ATOM 899 C CA . THR A 1 114 ? -9.322 0.322 11.702 1.00 94.75 114 THR A CA 1
ATOM 900 C C . THR A 1 114 ? -8.691 1.187 10.624 1.00 94.75 114 THR A C 1
ATOM 902 O O . THR A 1 114 ? -7.760 1.955 10.891 1.00 94.75 114 THR A O 1
ATOM 905 N N . ARG A 1 115 ? -9.158 1.042 9.381 1.00 90.25 115 ARG A N 1
ATOM 906 C CA . ARG A 1 115 ? -8.605 1.810 8.260 1.00 90.25 115 ARG A CA 1
ATOM 907 C C . ARG A 1 115 ? -8.823 3.308 8.468 1.00 90.25 115 ARG A C 1
ATOM 909 O O . ARG A 1 115 ? -9.875 3.743 8.927 1.00 90.25 115 ARG A O 1
ATOM 916 N N . LYS A 1 116 ? -7.846 4.099 8.035 1.00 88.81 116 LYS A N 1
ATOM 917 C CA . LYS A 1 116 ? -8.006 5.534 7.797 1.00 88.81 116 LYS A CA 1
ATOM 918 C C . LYS A 1 116 ? -7.575 5.790 6.357 1.00 88.81 116 LYS A C 1
ATOM 920 O O . LYS A 1 116 ? -6.381 5.625 6.089 1.00 88.81 116 LYS A O 1
ATOM 925 N N . PRO A 1 117 ? -8.510 6.085 5.432 1.00 91.69 117 PRO A N 1
ATOM 926 C CA . PRO A 1 117 ? -8.140 6.344 4.051 1.00 91.69 117 PRO A CA 1
ATOM 927 C C . PRO A 1 117 ? -7.089 7.453 3.986 1.00 91.69 117 PRO A C 1
ATOM 929 O O . PRO A 1 117 ? -7.204 8.496 4.624 1.00 91.69 117 PRO A O 1
ATOM 932 N N . SER A 1 118 ? -6.018 7.194 3.244 1.00 93.00 118 SER A N 1
ATOM 933 C CA . SER A 1 118 ? -5.039 8.227 2.916 1.00 93.00 118 SER A CA 1
ATOM 934 C C . SER A 1 118 ? -5.634 9.234 1.932 1.00 93.00 118 SER A C 1
ATOM 936 O O . SER A 1 118 ? -6.596 8.925 1.236 1.00 93.00 118 SER A O 1
ATOM 938 N N . GLU A 1 119 ? -5.026 10.411 1.806 1.00 93.88 119 GLU A N 1
ATOM 939 C CA . GLU A 1 119 ? -5.424 11.417 0.810 1.00 93.88 119 GLU A CA 1
ATOM 940 C C . GLU A 1 119 ? -5.507 10.833 -0.613 1.00 93.88 119 GLU A C 1
ATOM 942 O O . GLU A 1 119 ? -6.495 11.034 -1.314 1.00 93.88 119 GLU A O 1
ATOM 947 N N . ARG A 1 120 ? -4.532 9.992 -1.000 1.00 94.31 120 ARG A N 1
ATOM 948 C CA . ARG A 1 120 ? -4.564 9.250 -2.273 1.00 94.31 120 ARG A CA 1
ATOM 949 C C . ARG A 1 120 ? -5.822 8.390 -2.404 1.00 94.31 120 ARG A C 1
ATOM 951 O O . ARG A 1 120 ? -6.444 8.380 -3.457 1.00 94.31 120 ARG A O 1
ATOM 958 N N . GLN A 1 121 ? -6.186 7.662 -1.353 1.00 93.38 121 GLN A N 1
ATOM 959 C CA . GLN A 1 121 ? -7.359 6.786 -1.365 1.00 93.38 121 GLN A CA 1
ATOM 960 C C . GLN A 1 121 ? -8.658 7.593 -1.369 1.00 93.38 121 GLN A C 1
ATOM 962 O O . GLN A 1 121 ? -9.569 7.246 -2.106 1.00 93.38 121 GLN A O 1
ATOM 967 N N . HIS A 1 122 ? -8.723 8.706 -0.634 1.00 92.94 122 HIS A N 1
ATOM 968 C CA . HIS A 1 122 ? -9.848 9.636 -0.710 1.00 92.94 122 HIS A CA 1
ATOM 969 C C . HIS A 1 122 ? -10.072 10.142 -2.138 1.00 92.94 122 HIS A C 1
ATOM 971 O O . HIS A 1 122 ? -11.199 10.092 -2.617 1.00 92.94 122 HIS A O 1
ATOM 977 N N . MET A 1 123 ? -9.017 10.563 -2.844 1.00 91.19 123 MET A N 1
ATOM 978 C CA . MET A 1 123 ? -9.143 10.997 -4.240 1.00 91.19 123 MET A CA 1
ATOM 979 C C . MET A 1 123 ? -9.661 9.880 -5.155 1.00 91.19 123 MET A C 1
ATOM 981 O O . MET A 1 123 ? -10.555 10.130 -5.958 1.00 91.19 123 MET A O 1
ATOM 985 N N . LEU A 1 124 ? -9.149 8.651 -5.012 1.00 89.44 124 LEU A N 1
ATOM 986 C CA . LEU A 1 124 ? -9.609 7.496 -5.798 1.00 89.44 124 LEU A CA 1
ATOM 987 C C . LEU A 1 124 ? -11.096 7.195 -5.557 1.00 89.44 124 LEU A C 1
ATOM 989 O O . LEU A 1 124 ? -11.847 6.978 -6.509 1.00 89.44 124 LEU A O 1
ATOM 993 N N . LEU A 1 125 ? -11.520 7.224 -4.292 1.00 88.12 125 LEU A N 1
ATOM 994 C CA . LEU A 1 125 ? -12.903 6.976 -3.885 1.00 88.12 125 LEU A CA 1
ATOM 995 C C . LEU A 1 125 ? -13.848 8.075 -4.394 1.00 88.12 125 LEU A C 1
ATOM 997 O O . LEU A 1 125 ? -14.890 7.768 -4.962 1.00 88.12 125 LEU A O 1
ATOM 1001 N N . THR A 1 126 ? -13.472 9.350 -4.268 1.00 85.38 126 THR A N 1
ATOM 1002 C CA . THR A 1 126 ? -14.315 10.481 -4.690 1.00 85.38 126 THR A CA 1
ATOM 1003 C C . THR A 1 126 ? -14.412 10.618 -6.211 1.00 85.38 126 THR A C 1
ATOM 1005 O O . THR A 1 126 ? -15.505 10.857 -6.721 1.00 85.38 126 THR A O 1
ATOM 1008 N N . ALA A 1 127 ? -13.311 10.425 -6.948 1.00 78.06 127 ALA A N 1
ATOM 1009 C CA . ALA A 1 127 ? -13.305 10.503 -8.416 1.00 78.06 127 ALA A CA 1
ATOM 1010 C C . ALA A 1 127 ? -14.235 9.465 -9.069 1.00 78.06 127 ALA A C 1
ATOM 1012 O O . ALA A 1 127 ? -14.772 9.681 -10.154 1.00 78.06 127 ALA A O 1
ATOM 1013 N N . SER A 1 128 ? -14.452 8.345 -8.385 1.00 65.94 128 SER A N 1
ATOM 1014 C CA . SER A 1 128 ? -15.326 7.271 -8.851 1.00 65.94 128 SER A CA 1
ATOM 1015 C C . SER A 1 128 ? -16.796 7.508 -8.498 1.00 65.94 128 SER A C 1
ATOM 1017 O O . SER A 1 128 ? -17.675 6.986 -9.171 1.00 65.94 128 SER A O 1
ATOM 1019 N N . SER A 1 129 ? -17.081 8.328 -7.482 1.00 60.81 129 SER A N 1
ATOM 1020 C CA . SER A 1 129 ? -18.447 8.738 -7.126 1.00 60.81 129 SER A CA 1
ATOM 1021 C C . SER A 1 129 ? -18.988 9.830 -8.055 1.00 60.81 129 SER A C 1
ATOM 1023 O O . SER A 1 129 ? -20.194 9.913 -8.299 1.00 60.81 129 SER A O 1
ATOM 1025 N N . SER A 1 130 ? -18.107 10.666 -8.616 1.00 56.09 130 SER A N 1
ATOM 1026 C CA . SER A 1 130 ? -18.487 11.747 -9.535 1.00 56.09 130 SER A CA 1
ATOM 1027 C C . SER A 1 130 ? -18.890 11.276 -10.937 1.00 56.09 130 SER A C 1
ATOM 1029 O O . SER A 1 130 ? -19.455 12.061 -11.690 1.00 56.09 130 SER A O 1
ATOM 1031 N N . SER A 1 131 ? -18.662 10.008 -11.294 1.00 53.09 131 SER A N 1
ATOM 1032 C CA . SER A 1 131 ? -19.153 9.424 -12.554 1.00 53.09 131 SER A CA 1
ATOM 1033 C C . SER A 1 131 ? -20.574 8.848 -12.449 1.00 53.09 131 SER A C 1
ATOM 1035 O O . SER A 1 131 ? -21.121 8.406 -13.456 1.00 53.09 131 SER A O 1
ATOM 1037 N N . SER A 1 132 ? -21.198 8.892 -11.263 1.00 47.06 132 SER A N 1
ATOM 1038 C CA . SER A 1 132 ? -22.550 8.363 -11.006 1.00 47.06 132 SER A CA 1
ATOM 1039 C C . SER A 1 132 ? -23.641 9.415 -10.738 1.00 47.06 132 SER A C 1
ATOM 1041 O O . SER A 1 132 ? -24.742 9.042 -10.342 1.00 47.06 132 SER A O 1
ATOM 1043 N N . SER A 1 133 ? -23.404 10.714 -10.972 1.00 39.72 133 SER A N 1
ATOM 1044 C CA . SER A 1 133 ? -24.443 11.745 -10.783 1.00 39.72 133 SER A CA 1
ATOM 1045 C C . SER A 1 133 ? -24.581 12.673 -12.000 1.00 39.72 133 SER A C 1
ATOM 1047 O O . SER A 1 133 ? -23.703 13.506 -12.221 1.00 39.72 133 SER A O 1
ATOM 1049 N N . PRO A 1 134 ? -25.669 12.582 -12.794 1.00 42.91 134 PRO A N 1
ATOM 1050 C CA . PRO A 1 134 ? -25.871 13.444 -13.958 1.00 42.91 134 PRO A CA 1
ATOM 1051 C C . PRO A 1 134 ? -26.339 14.876 -13.633 1.00 42.91 134 PRO A C 1
ATOM 1053 O O . PRO A 1 134 ? -26.638 15.619 -14.560 1.00 42.91 134 PRO A O 1
ATOM 1056 N N . LEU A 1 135 ? -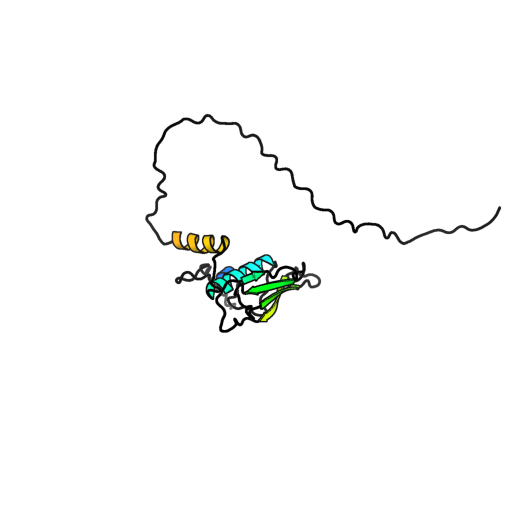26.413 15.306 -12.364 1.00 44.12 135 LEU A N 1
ATOM 1057 C CA . LEU A 1 135 ? -26.964 16.624 -11.999 1.00 44.12 135 LEU A CA 1
ATOM 1058 C C . LEU A 1 135 ? -26.254 17.289 -10.807 1.00 44.12 135 LEU A C 1
ATOM 1060 O O . LEU A 1 135 ? -26.894 17.684 -9.835 1.00 44.12 135 LEU A O 1
ATOM 1064 N N . ALA A 1 136 ? -24.935 17.457 -10.866 1.00 42.38 136 ALA A N 1
ATOM 1065 C CA . ALA A 1 136 ? -24.231 18.331 -9.926 1.00 42.38 136 ALA A CA 1
ATOM 1066 C C . ALA A 1 136 ? -23.405 19.368 -10.692 1.00 42.38 136 ALA A C 1
ATOM 1068 O O . ALA A 1 136 ? -22.200 19.225 -10.886 1.00 42.38 136 ALA A O 1
ATOM 1069 N N . LEU A 1 137 ? -24.083 20.423 -11.151 1.00 40.19 137 LEU A N 1
ATOM 1070 C CA . LEU A 1 137 ? -23.411 21.666 -11.518 1.00 40.19 137 LEU A CA 1
ATOM 1071 C C . LEU A 1 137 ? -22.678 22.206 -10.277 1.00 40.19 137 LEU A C 1
ATOM 1073 O O . LEU A 1 137 ? -23.275 22.224 -9.195 1.00 40.19 137 LEU A O 1
ATOM 1077 N N . PRO A 1 138 ? -21.423 22.672 -10.394 1.00 45.72 138 PRO A N 1
ATOM 1078 C CA . PRO A 1 138 ? -20.779 23.373 -9.298 1.00 45.72 138 PRO A CA 1
ATOM 1079 C C . PRO A 1 138 ? -21.516 24.698 -9.079 1.00 45.72 138 PRO A C 1
ATOM 1081 O O . PRO A 1 138 ? -21.421 25.623 -9.885 1.00 45.72 138 PRO A O 1
ATOM 1084 N N . TYR A 1 139 ? -22.270 24.787 -7.985 1.00 42.62 139 TYR A N 1
ATOM 1085 C CA . TYR A 1 139 ? -22.785 26.054 -7.483 1.00 42.62 139 TYR A CA 1
ATOM 1086 C C . TYR A 1 139 ? -21.593 26.934 -7.084 1.00 42.62 139 TYR A C 1
ATOM 1088 O O . TYR A 1 139 ? -21.018 26.779 -6.012 1.00 42.62 139 TYR A O 1
ATOM 1096 N N . ASN A 1 140 ? -21.232 27.871 -7.954 1.00 49.94 140 ASN A N 1
ATOM 1097 C CA . ASN A 1 140 ? -20.578 29.114 -7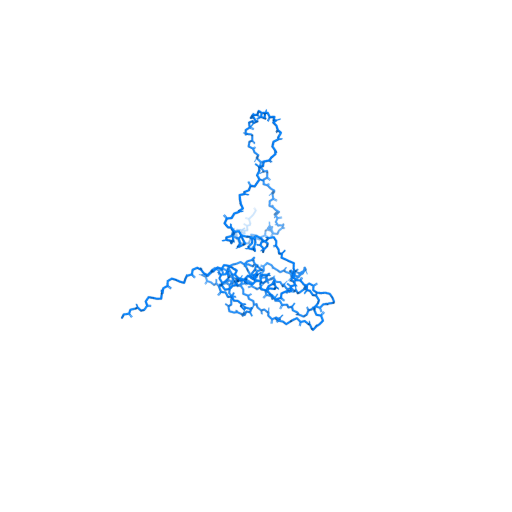.572 1.00 49.94 140 ASN A CA 1
ATOM 1098 C C . ASN A 1 140 ? -21.552 30.242 -7.908 1.00 49.94 140 ASN A C 1
ATOM 1100 O O . ASN A 1 140 ? -21.566 30.740 -9.031 1.00 49.94 140 ASN A O 1
ATOM 1104 N N . LEU A 1 141 ? -22.397 30.622 -6.945 1.00 38.78 141 LEU A N 1
ATOM 1105 C CA . LEU A 1 141 ? -23.147 31.873 -7.033 1.00 38.78 141 LEU A CA 1
ATOM 1106 C C . LEU A 1 141 ? -23.420 32.479 -5.646 1.00 38.78 141 LEU A C 1
ATOM 1108 O O . LEU A 1 141 ? -24.426 32.192 -4.999 1.00 38.78 141 LEU A O 1
ATOM 1112 N N . HIS A 1 142 ? -22.504 33.346 -5.222 1.00 41.09 142 HIS A N 1
ATOM 1113 C CA .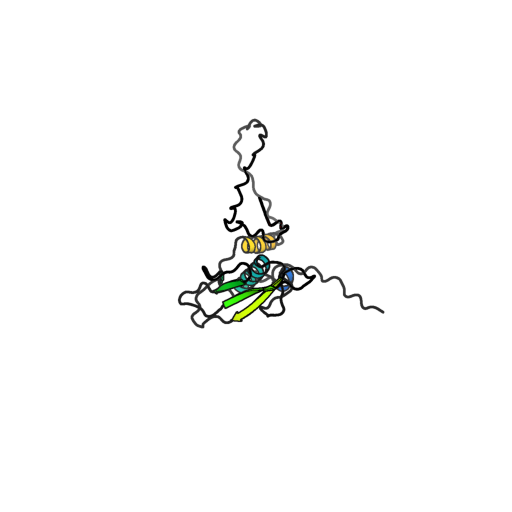 HIS A 1 142 ? -22.748 34.500 -4.346 1.00 41.09 142 HIS A CA 1
ATOM 1114 C C . HIS A 1 142 ? -21.547 35.447 -4.532 1.00 41.09 142 HIS A C 1
ATOM 1116 O O . HIS A 1 142 ? -20.468 35.182 -4.021 1.00 41.09 142 HIS A O 1
ATOM 1122 N N . LEU A 1 143 ? -21.560 36.358 -5.508 1.00 37.81 143 LEU A N 1
ATOM 1123 C CA . LEU A 1 143 ? -22.234 37.665 -5.511 1.00 37.81 143 LEU A CA 1
ATOM 1124 C C . LEU A 1 143 ? -21.797 38.590 -4.363 1.00 37.81 143 LEU A C 1
ATOM 1126 O O . LEU A 1 143 ? -22.601 38.851 -3.484 1.00 37.81 143 LEU A O 1
ATOM 1130 N N . TRP A 1 144 ? -20.575 39.128 -4.433 1.00 38.44 144 TRP A N 1
ATOM 1131 C CA . TRP A 1 144 ? -20.244 40.490 -3.982 1.00 38.44 144 TRP A CA 1
ATOM 1132 C C . TRP A 1 144 ? -19.183 41.047 -4.938 1.00 38.44 144 TRP A C 1
ATOM 1134 O O . TRP A 1 144 ? -18.159 40.406 -5.172 1.00 38.44 144 TRP A O 1
ATOM 1144 N N . GLY A 1 145 ? -19.494 42.173 -5.580 1.00 42.25 145 GLY A N 1
ATOM 1145 C CA . GLY A 1 145 ? -18.621 42.824 -6.548 1.00 42.25 145 GLY A CA 1
ATOM 1146 C C . GLY A 1 145 ? -17.455 43.543 -5.881 1.00 42.25 145 GLY A C 1
ATOM 1147 O O . GLY A 1 145 ? -17.645 44.141 -4.835 1.00 42.25 145 GLY A O 1
ATOM 1148 N N . GLU A 1 146 ? -16.291 43.484 -6.526 1.00 38.25 146 GLU A N 1
ATOM 1149 C CA . GLU A 1 146 ? -15.170 44.430 -6.441 1.00 38.25 146 GLU A CA 1
ATOM 1150 C C . GLU A 1 146 ? -14.264 44.161 -7.668 1.00 38.25 146 GLU A C 1
ATOM 1152 O O . GLU A 1 146 ? -13.948 42.995 -7.941 1.00 38.25 146 GLU A O 1
ATOM 1157 N N . PRO A 1 147 ? -13.851 45.172 -8.456 1.00 39.09 147 PRO A N 1
ATOM 1158 C CA . PRO A 1 147 ? -12.947 44.963 -9.580 1.00 39.09 147 PRO A CA 1
ATOM 1159 C C . PRO A 1 147 ? -11.500 44.925 -9.073 1.00 39.09 147 PRO A C 1
ATOM 1161 O O . PRO A 1 147 ? -10.877 45.965 -8.862 1.00 39.09 147 PRO A O 1
ATOM 1164 N N . LEU A 1 148 ? -10.929 43.730 -8.901 1.00 37.94 148 LEU A N 1
ATOM 1165 C CA . LEU A 1 148 ? -9.496 43.620 -8.628 1.00 37.94 148 LEU A CA 1
ATOM 1166 C C . LEU A 1 148 ? -8.687 43.838 -9.910 1.00 37.94 148 LEU A C 1
ATOM 1168 O O . LEU A 1 148 ? -8.689 43.031 -10.840 1.00 37.94 148 LEU A O 1
ATOM 1172 N N . GLN A 1 149 ? -7.993 44.972 -9.913 1.00 39.97 149 GLN A N 1
ATOM 1173 C CA . GLN A 1 149 ? -6.944 45.355 -10.844 1.00 39.97 149 GLN A CA 1
ATOM 1174 C C . GLN A 1 149 ? -5.899 44.234 -10.982 1.00 39.97 149 GLN A C 1
ATOM 1176 O O . GLN A 1 149 ? -5.480 43.623 -9.998 1.00 39.97 149 GLN A O 1
ATOM 1181 N N . GLN A 1 150 ? -5.479 43.974 -12.222 1.00 39.53 150 GLN A N 1
ATOM 1182 C CA . GLN A 1 150 ? -4.401 43.044 -12.559 1.00 39.53 150 GLN A CA 1
ATOM 1183 C C . GLN A 1 150 ? -3.111 43.424 -11.825 1.00 39.53 150 GLN A C 1
ATOM 1185 O O . GLN A 1 150 ? -2.541 44.485 -12.076 1.00 39.53 150 GLN A O 1
ATOM 1190 N N . LEU A 1 151 ? -2.624 42.530 -10.963 1.00 39.16 151 LEU A N 1
ATOM 1191 C CA . LEU A 1 151 ? -1.256 42.593 -10.457 1.00 39.16 151 LEU A CA 1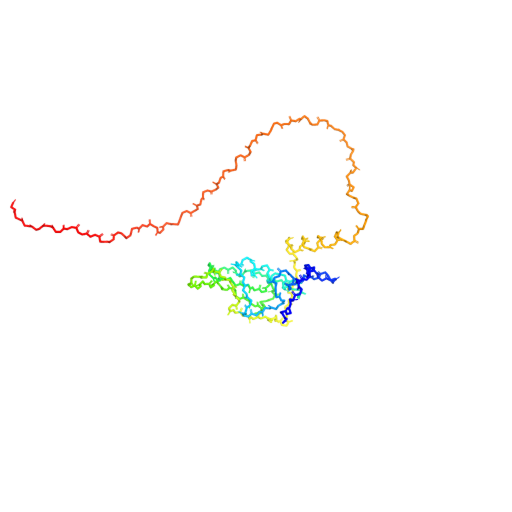
ATOM 1192 C C . LEU A 1 151 ? -0.312 41.849 -11.425 1.00 39.16 151 LEU A C 1
ATOM 1194 O O . LEU A 1 151 ? -0.677 40.770 -11.904 1.00 39.16 151 LEU A O 1
ATOM 1198 N N . PRO A 1 152 ? 0.878 42.397 -11.741 1.00 36.28 152 PRO A N 1
ATOM 1199 C CA . PRO A 1 152 ? 1.814 41.786 -12.681 1.00 36.28 152 PRO A CA 1
ATOM 1200 C C . PRO A 1 152 ? 2.354 40.440 -12.185 1.00 36.28 152 PRO A C 1
ATOM 1202 O O . PRO A 1 152 ? 2.599 40.245 -10.996 1.00 36.28 152 PRO A O 1
ATOM 1205 N N . ILE A 1 153 ? 2.581 39.524 -13.128 1.00 45.03 153 ILE A N 1
ATOM 1206 C CA . ILE A 1 153 ? 3.244 38.237 -12.904 1.00 45.03 153 ILE A CA 1
ATOM 1207 C C . ILE A 1 153 ? 4.718 38.512 -12.584 1.00 45.03 153 ILE A C 1
ATOM 1209 O O . ILE A 1 153 ? 5.541 38.620 -13.492 1.00 45.03 153 ILE A O 1
ATOM 1213 N N . GLU A 1 154 ? 5.068 38.610 -11.305 1.00 38.75 154 GLU A N 1
ATOM 1214 C CA . GLU A 1 154 ? 6.458 38.452 -10.883 1.00 38.75 154 GLU A CA 1
ATOM 1215 C C . GLU A 1 154 ? 6.737 36.980 -10.577 1.00 38.75 154 GLU A C 1
ATOM 1217 O O . GLU A 1 154 ? 6.069 36.319 -9.779 1.00 38.75 154 GLU A O 1
ATOM 1222 N N . ALA A 1 155 ? 7.723 36.456 -11.300 1.00 42.47 155 ALA A N 1
ATOM 1223 C CA . ALA A 1 155 ? 8.197 35.090 -11.231 1.00 42.47 155 ALA A CA 1
ATOM 1224 C C . ALA A 1 155 ? 8.619 34.723 -9.802 1.00 42.47 155 ALA A C 1
ATOM 1226 O O . ALA A 1 155 ? 9.599 35.239 -9.264 1.00 42.47 155 ALA A O 1
ATOM 1227 N N . ILE A 1 156 ? 7.910 33.766 -9.206 1.00 39.09 156 ILE A N 1
ATOM 1228 C CA . ILE A 1 156 ? 8.292 33.174 -7.927 1.00 39.09 156 ILE A CA 1
ATOM 1229 C C . ILE A 1 156 ? 9.508 32.274 -8.182 1.00 39.09 156 ILE A C 1
ATOM 1231 O O . ILE A 1 156 ? 9.387 31.111 -8.565 1.00 39.09 156 ILE A O 1
ATOM 1235 N N . ASN A 1 157 ? 10.700 32.834 -7.998 1.00 42.34 157 ASN A N 1
ATOM 1236 C CA . ASN A 1 157 ? 11.950 32.092 -7.942 1.00 42.34 157 ASN A CA 1
ATOM 1237 C C . ASN A 1 157 ? 11.975 31.308 -6.620 1.00 42.34 157 ASN A C 1
ATOM 1239 O O . ASN A 1 157 ? 12.200 31.879 -5.555 1.00 42.34 157 ASN A O 1
ATOM 1243 N N . ILE A 1 158 ? 11.670 30.009 -6.669 1.00 43.44 158 ILE A N 1
ATOM 1244 C CA . ILE A 1 158 ? 11.765 29.123 -5.505 1.00 43.44 158 ILE A CA 1
ATOM 1245 C C . ILE A 1 158 ? 13.241 28.723 -5.350 1.00 43.44 158 ILE A C 1
ATOM 1247 O O . ILE A 1 158 ? 13.747 27.975 -6.191 1.00 43.44 158 ILE A O 1
ATOM 1251 N N . PRO A 1 159 ? 13.954 29.153 -4.292 1.00 40.50 159 PRO A N 1
ATOM 1252 C CA . PRO A 1 159 ? 15.321 28.708 -4.073 1.00 40.50 159 PRO A CA 1
ATOM 1253 C C . PRO A 1 159 ? 15.338 27.204 -3.779 1.00 40.50 159 PRO A C 1
ATOM 1255 O O . PRO A 1 159 ? 14.756 26.725 -2.801 1.00 40.50 159 PRO A O 1
ATOM 1258 N N . ASN A 1 160 ? 16.034 26.452 -4.634 1.00 42.38 160 ASN A N 1
ATOM 1259 C CA . ASN A 1 160 ? 16.380 25.056 -4.389 1.00 42.38 160 ASN A CA 1
ATOM 1260 C C . ASN A 1 160 ? 17.082 24.944 -3.028 1.00 42.38 160 ASN A C 1
ATOM 1262 O O . ASN A 1 160 ? 18.181 25.466 -2.841 1.00 42.38 160 ASN A O 1
ATOM 1266 N N . LYS A 1 161 ? 16.466 24.233 -2.075 1.00 41.06 161 LYS A N 1
ATOM 1267 C CA . LYS A 1 161 ? 17.148 23.843 -0.836 1.00 41.06 161 LYS A CA 1
ATOM 1268 C C . LYS A 1 161 ? 18.416 23.054 -1.197 1.00 41.06 161 LYS A C 1
ATOM 1270 O O . LYS A 1 161 ? 18.315 22.078 -1.945 1.00 41.06 161 LYS A O 1
ATOM 1275 N N . PRO A 1 162 ? 19.593 23.415 -0.658 1.00 41.19 162 PRO A N 1
ATOM 1276 C CA . PRO A 1 162 ? 20.823 22.704 -0.963 1.00 41.19 162 PRO A CA 1
ATOM 1277 C C . PRO A 1 162 ? 20.763 21.259 -0.454 1.00 41.19 162 PRO A C 1
ATOM 1279 O O . PRO A 1 162 ? 20.385 20.969 0.684 1.00 41.19 162 PRO A O 1
ATOM 1282 N N . ARG A 1 163 ? 21.155 20.343 -1.342 1.00 45.81 163 ARG A N 1
ATOM 1283 C CA . ARG A 1 163 ? 21.355 18.917 -1.083 1.00 45.81 163 ARG A CA 1
ATOM 1284 C C . ARG A 1 163 ? 22.378 18.751 0.043 1.00 45.81 163 ARG A C 1
ATOM 1286 O O . ARG A 1 163 ? 23.506 19.220 -0.070 1.00 45.81 163 ARG A O 1
ATOM 1293 N N . ARG A 1 164 ? 22.001 18.052 1.117 1.00 39.78 164 ARG A N 1
ATOM 1294 C CA . ARG A 1 164 ? 22.916 17.678 2.204 1.00 39.78 164 ARG A CA 1
ATOM 1295 C C . ARG A 1 164 ? 24.007 16.760 1.643 1.00 39.78 164 ARG A C 1
ATOM 1297 O O . ARG A 1 164 ? 23.719 15.631 1.249 1.00 39.78 164 ARG A O 1
ATOM 1304 N N . VAL A 1 165 ? 25.234 17.267 1.579 1.00 42.12 165 VAL A N 1
ATOM 1305 C CA . VAL A 1 165 ? 26.432 16.510 1.198 1.00 42.12 165 VAL A CA 1
ATOM 1306 C C . VAL A 1 165 ? 26.822 15.600 2.367 1.00 42.12 165 VAL A C 1
ATOM 1308 O O . VAL A 1 165 ? 26.795 16.026 3.522 1.00 42.12 165 VAL A O 1
ATOM 1311 N N . ASN A 1 166 ? 27.109 14.331 2.081 1.00 35.69 166 ASN A N 1
ATOM 1312 C CA . ASN A 1 166 ? 27.500 13.332 3.076 1.00 35.69 166 ASN A CA 1
ATOM 1313 C C . ASN A 1 166 ? 29.030 13.412 3.284 1.00 35.69 166 ASN A C 1
ATOM 1315 O O . ASN A 1 166 ? 29.750 13.341 2.293 1.00 35.69 166 ASN A O 1
ATOM 1319 N N . PRO A 1 167 ? 29.562 13.569 4.509 1.00 42.19 167 PRO A N 1
ATOM 1320 C CA . PRO A 1 167 ? 30.978 13.892 4.735 1.00 42.19 167 PRO A CA 1
ATOM 1321 C C . PRO A 1 167 ? 31.946 12.689 4.672 1.00 42.19 167 PRO A C 1
ATOM 1323 O O . PRO A 1 167 ? 32.931 12.670 5.403 1.00 42.19 167 PRO A O 1
ATOM 1326 N N . MET A 1 168 ? 31.705 11.694 3.810 1.00 40.84 168 MET A N 1
ATOM 1327 C CA . MET A 1 168 ? 32.588 10.518 3.659 1.00 40.84 168 MET A CA 1
ATOM 1328 C C . MET A 1 168 ? 33.271 10.391 2.293 1.00 40.84 168 MET A C 1
ATOM 1330 O O . MET A 1 168 ? 33.732 9.315 1.938 1.00 40.84 168 MET A O 1
ATOM 1334 N N . ASP A 1 169 ? 33.428 11.500 1.573 1.00 43.25 169 ASP A N 1
ATOM 1335 C CA . ASP A 1 169 ? 34.361 11.582 0.445 1.00 43.25 169 ASP A CA 1
ATOM 1336 C C . ASP A 1 169 ? 35.620 12.344 0.881 1.00 43.25 169 ASP A C 1
ATOM 1338 O O . ASP A 1 169 ? 35.837 13.508 0.544 1.00 43.25 169 ASP A O 1
ATOM 1342 N N . LYS A 1 170 ? 36.453 11.683 1.691 1.00 38.25 170 LYS A N 1
ATOM 1343 C CA . LYS A 1 170 ? 37.861 12.051 1.854 1.00 38.25 170 LYS A CA 1
ATOM 1344 C C . LYS A 1 170 ? 38.732 10.817 1.640 1.00 38.25 170 LYS A C 1
ATOM 1346 O O . LYS A 1 170 ? 38.844 9.975 2.518 1.00 38.25 170 LYS A O 1
ATOM 1351 N N . VAL A 1 171 ? 39.356 10.814 0.462 1.00 35.25 171 VAL A N 1
ATOM 1352 C CA . VAL A 1 171 ? 40.704 10.313 0.164 1.00 35.25 171 VAL A CA 1
ATOM 1353 C C . VAL A 1 171 ? 40.945 8.816 0.369 1.00 35.25 171 VAL A C 1
ATOM 1355 O O . VAL A 1 171 ? 41.269 8.371 1.460 1.00 35.25 171 VAL A O 1
ATOM 1358 N N . TRP A 1 172 ? 40.971 8.098 -0.755 1.00 32.34 172 TRP A N 1
ATOM 1359 C CA . TRP A 1 172 ? 42.028 7.125 -1.037 1.00 32.34 172 TRP A CA 1
ATOM 1360 C C . TRP A 1 172 ? 42.467 7.328 -2.488 1.00 32.34 172 TRP A C 1
ATOM 1362 O O . TRP A 1 172 ? 41.818 6.854 -3.414 1.00 32.34 172 TRP A O 1
ATOM 1372 N N . VAL A 1 173 ? 43.540 8.096 -2.679 1.00 33.78 173 VAL A N 1
ATOM 1373 C CA . VAL A 1 173 ? 44.368 7.986 -3.883 1.00 33.78 173 VAL A CA 1
ATOM 1374 C C . VAL A 1 173 ? 45.528 7.094 -3.473 1.00 33.78 173 VAL A C 1
ATOM 1376 O O . VAL A 1 173 ? 46.386 7.504 -2.695 1.00 33.78 173 VAL A O 1
ATOM 1379 N N . LEU A 1 174 ? 45.478 5.848 -3.925 1.00 34.28 174 LEU A N 1
ATOM 1380 C CA . LEU A 1 174 ? 46.600 4.922 -3.937 1.00 34.28 174 LEU A CA 1
ATOM 1381 C C . LEU A 1 174 ? 46.967 4.677 -5.402 1.00 34.28 174 LEU A C 1
ATOM 1383 O O . LEU A 1 174 ? 46.085 4.664 -6.259 1.00 34.28 174 LEU A O 1
ATOM 1387 N N . ASP A 1 175 ? 48.269 4.484 -5.603 1.00 31.34 175 ASP A N 1
ATOM 1388 C CA . ASP A 1 175 ? 49.013 4.233 -6.845 1.00 31.34 175 ASP A CA 1
ATOM 1389 C C . ASP A 1 175 ? 49.320 5.494 -7.673 1.00 31.34 175 ASP A C 1
ATOM 1391 O O . ASP A 1 175 ? 48.429 6.215 -8.100 1.00 31.34 175 ASP A O 1
ATOM 1395 N N . GLY A 1 176 ? 50.568 5.860 -7.968 1.00 31.59 176 GLY A N 1
ATOM 1396 C CA . GLY A 1 176 ? 51.875 5.218 -7.818 1.00 31.59 176 GLY A CA 1
ATOM 1397 C C . GLY A 1 176 ? 52.843 5.859 -8.833 1.00 31.59 176 GLY A C 1
ATOM 1398 O O . GLY A 1 176 ? 52.387 6.592 -9.709 1.00 31.59 176 GLY A O 1
ATOM 1399 N N . ILE A 1 177 ? 54.137 5.495 -8.760 1.00 32.56 177 ILE A N 1
ATOM 1400 C CA . ILE A 1 177 ? 55.241 5.800 -9.713 1.00 32.56 177 ILE A CA 1
ATOM 1401 C C . ILE A 1 177 ? 55.947 7.156 -9.418 1.00 32.56 177 ILE A C 1
ATOM 1403 O O . ILE A 1 177 ? 55.281 8.171 -9.295 1.00 32.56 177 ILE A O 1
ATOM 1407 N N . LEU A 1 178 ? 57.272 7.303 -9.248 1.00 34.47 178 LEU A N 1
ATOM 1408 C CA . LEU A 1 178 ? 58.454 6.524 -9.644 1.00 34.47 178 LEU A CA 1
ATOM 1409 C C . LEU A 1 178 ? 59.630 6.796 -8.677 1.00 34.47 178 LEU A C 1
ATOM 1411 O O . LEU A 1 178 ? 59.792 7.909 -8.182 1.00 34.47 178 LEU A O 1
ATOM 1415 N N . SER A 1 179 ? 60.478 5.785 -8.492 1.00 33.22 179 SER A N 1
ATOM 1416 C CA . SER A 1 179 ? 61.815 5.838 -7.894 1.00 33.22 179 SER A CA 1
ATOM 1417 C C . SER A 1 179 ? 62.712 6.962 -8.425 1.00 33.22 179 SER A C 1
ATOM 1419 O O . SER A 1 179 ? 62.718 7.215 -9.627 1.00 33.22 179 SER A O 1
ATOM 1421 N N . GLN A 1 180 ? 63.611 7.459 -7.570 1.00 38.72 180 GLN A N 1
ATOM 1422 C CA . GLN A 1 180 ? 65.056 7.430 -7.836 1.00 38.72 180 GLN A CA 1
ATOM 1423 C C . GLN A 1 180 ? 65.852 7.587 -6.531 1.00 38.72 180 GLN A C 1
ATOM 1425 O O . GLN A 1 180 ? 65.568 8.441 -5.697 1.00 38.72 180 GLN A O 1
ATOM 1430 N N . ASN A 1 181 ? 66.800 6.669 -6.364 1.00 34.19 181 ASN A N 1
ATOM 1431 C CA . ASN A 1 181 ? 67.779 6.579 -5.291 1.00 34.19 181 ASN A CA 1
ATOM 1432 C C . ASN A 1 181 ? 69.062 7.356 -5.654 1.00 34.19 181 ASN A C 1
ATOM 1434 O O . ASN A 1 181 ? 69.368 7.484 -6.836 1.00 34.19 181 ASN A O 1
ATOM 1438 N N . LEU A 1 182 ? 69.843 7.640 -4.602 1.00 33.88 182 LEU A N 1
ATOM 1439 C CA . LEU A 1 182 ? 71.315 7.713 -4.522 1.00 33.88 182 LEU A CA 1
ATOM 1440 C C . LEU A 1 182 ? 72.055 9.002 -4.948 1.00 33.88 182 LEU A C 1
ATOM 1442 O O . LEU A 1 182 ? 72.008 9.437 -6.092 1.00 33.88 182 LEU A O 1
ATOM 1446 N N . ASP A 1 183 ? 72.823 9.470 -3.955 1.00 34.19 183 ASP A N 1
ATOM 1447 C CA . ASP A 1 183 ? 74.200 9.992 -3.983 1.00 34.19 183 ASP A CA 1
ATOM 1448 C C . ASP A 1 183 ? 74.526 11.314 -4.694 1.00 34.19 183 ASP A C 1
ATOM 1450 O O . ASP A 1 183 ? 74.758 11.347 -5.901 1.00 34.19 183 ASP A O 1
ATOM 1454 N N . LEU A 1 184 ? 74.645 12.389 -3.895 1.00 33.69 184 LEU A N 1
ATOM 1455 C CA . LEU A 1 184 ? 75.885 13.093 -3.469 1.00 33.69 184 LEU A CA 1
ATOM 1456 C C . LEU A 1 184 ? 75.568 14.513 -2.977 1.00 33.69 184 LEU A C 1
ATOM 1458 O O . LEU A 1 184 ? 74.902 15.272 -3.715 1.00 33.69 184 LEU A O 1
#

Foldseek 3Di:
DPPPDPDPDQDQQADPVLAGPLCNPQVDLDQDQPRKALDPVSVVVSVLSNCQNVQFDKDWDPPPDDRFKTKIATPFPPGWPFIWMWGWDDDPPDRIIIGTPDGPHDTDPPGPGGRDDDPVSVCSSVVVVV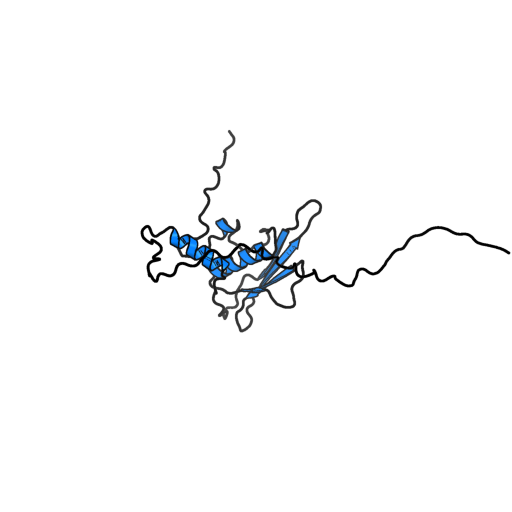VPDPDDDPDDDDDDDDDDDDDDDDDDPDDDDDDDDDPPPDDDDDDDDDDDDDDD

Secondary structure (DSSP, 8-state):
----PPP-----SB-TTS-B-HHHHHS-SS--SS-EESSHHHHHHHHHHHHHHTT--EEEPTT--BTTEEEEEE--SS----EEEEEEE--TTS--EEEEEEEE----TT--------HHHHHHHHHHHTTS-S--------------PPPP------PPPPP---S-----------------